Protein AF-A0A842R8I9-F1 (afdb_mono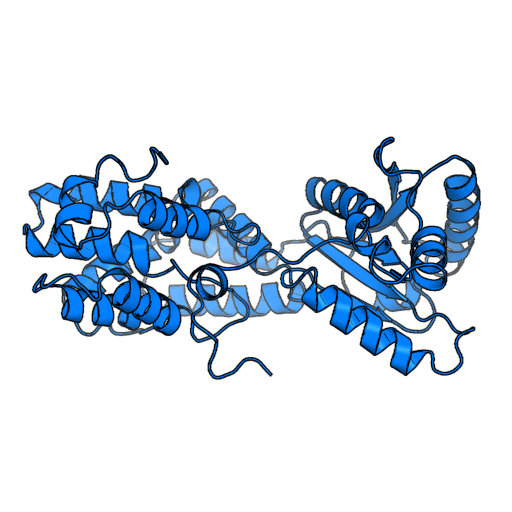mer_lite)

pLDDT: mean 91.44, std 9.07, range [28.86, 98.5]

Foldseek 3Di:
DPPLCVVCLVLCVLLVQNPPVSVCLLQVLLVAPLAQCSHSVNALVQLLVVLVVCVVVDDPLLSSLLNLLSSQLQSPDQPVDPCRLVVSLVSSCVSSVVHPRPCNVVSSQLSNQLSPPDRPDPSSVVNNCSRCVLLQDQDLVSVVSVVLRVLSSQQQDQLVVVLVVVLVVLVVVCVVPPDPDDGSSVVVSVCSVPDAWAEEEEEDQPLPPWPQNVQLVVVVVVVTSHYAYEHEFDPPDPCRVVSQVVRQVVVCQLVVRHHYHYDYDDPLVVCVVSVGDYAYEEEDLDPVSVVVVVVVVVVSCVVPVSHHYDYDYGDNVCSPDDSVVLVVCCVVPNPPSVVGHGHHDDHSCVVVVNDDPDDD

Radius of gyration: 23.72 Å; chains: 1; bounding box: 61×40×66 Å

Secondary structure (DSSP, 8-state):
--GGGGGGHHHHHHTT--SHHHHHHHHHHTT-TT-SSSSIIIIIHHHHHHHHHTGGGS-HHHHHHHHHHHHHTTSS--TT-S-HHHHHHHHHHHHTTT---TTHHHHHHHHHGGG-SS-SSHHHHHHHHHHGGGGG---HHHHHHHHHHHHHHTTTS-HHHHHHHHHHHHHHHHHHTT--S--HHHHHHHHHHH----EEEEEE--TT-BHHHHHHHHHHHHH-SEEEEEEE--TTSSSHHHHHHHHHHHHHHHSTTS-EEEE-S-HHHHHHHT-S--EEEEEESSHHHHHHHHHHHHHHHHH-TT-EEEEEEPPGGGTT--HHHHHHHHHHSTTGGGGGB--PPPPHHHHTT---TT--

Sequence (360 aa):
MGSELENYSTLLKKFGLFEEKTLEIIVSAWKESHRYWHTYNNHLLPLLERIDEKKRELSEEEYEGLVMIAIFHDIVYDPRREDNEEQSARVFKELTKNSSHPLKDQIERAILDTAEKEPSSKISRIFQKMDTKILRSNNITEILRFERAIFKEYQYLDFKTYQKERLNFLNNWLNSHSIKEPTALEWLIEYIRREEPKIGVYAGSFDPFHKGHFDVLKKAERVFDKVILAVGTNPEKAEPNKDLRKRVAMLKQSLPFHQVEGFQGFLTDFIKQLGYKVTLVRGLRDSYDLTYENNQLRLMEDMYPQVNVVYFLCSSNLQHISSSAVRMIRSFNKGREKKYLVKAEKNILEKLGLKNKNSL

Structure (mmCIF, N/CA/C/O backbone):
data_AF-A0A842R8I9-F1
#
_entry.id   AF-A0A842R8I9-F1
#
loop_
_atom_site.group_PDB
_atom_site.id
_atom_site.type_symbol
_atom_site.label_atom_id
_atom_site.label_alt_id
_atom_site.label_comp_id
_atom_site.label_asym_id
_atom_site.label_entity_id
_atom_site.label_seq_id
_atom_site.pdbx_PDB_ins_code
_atom_site.Cartn_x
_atom_site.Cartn_y
_atom_site.Cartn_z
_atom_site.occupancy
_atom_site.B_iso_or_equiv
_atom_site.auth_seq_id
_atom_site.auth_comp_id
_atom_site.auth_asym_id
_atom_site.auth_atom_id
_atom_site.pdbx_PDB_model_num
ATOM 1 N N . MET A 1 1 ? 10.012 2.213 24.059 1.00 44.88 1 MET A N 1
ATOM 2 C CA . MET A 1 1 ? 8.551 2.311 24.268 1.00 44.88 1 MET A CA 1
ATOM 3 C C . MET A 1 1 ? 7.913 3.198 23.212 1.00 44.88 1 MET A C 1
ATOM 5 O O . MET A 1 1 ? 8.316 4.345 23.071 1.00 44.88 1 MET A O 1
ATOM 9 N N . GLY A 1 2 ? 6.978 2.647 22.434 1.00 55.78 2 GLY A N 1
ATOM 10 C CA . GLY A 1 2 ? 6.158 3.426 21.506 1.00 55.78 2 GLY A CA 1
ATOM 11 C C . GLY A 1 2 ? 5.152 4.262 22.289 1.00 55.78 2 GLY A C 1
ATOM 12 O O . GLY A 1 2 ? 4.257 3.705 22.921 1.00 55.78 2 GLY A O 1
ATOM 13 N N . SER A 1 3 ? 5.332 5.582 22.280 1.00 70.12 3 SER A N 1
ATOM 14 C CA . SER A 1 3 ? 4.454 6.547 22.952 1.00 70.12 3 SER A CA 1
ATOM 15 C C . SER A 1 3 ? 3.028 6.547 22.389 1.00 70.12 3 SER A C 1
ATOM 17 O O . SER A 1 3 ? 2.125 7.117 22.990 1.00 70.12 3 SER A O 1
ATOM 19 N N . GLU A 1 4 ? 2.810 5.908 21.237 1.00 81.31 4 GLU A N 1
ATOM 20 C CA . GLU A 1 4 ? 1.544 5.909 20.506 1.00 81.31 4 GLU A CA 1
ATOM 21 C C . GLU A 1 4 ? 0.353 5.345 21.305 1.00 81.31 4 GLU A C 1
ATOM 23 O O . GLU A 1 4 ? -0.758 5.839 21.176 1.00 81.31 4 GLU A O 1
ATOM 28 N N . LEU A 1 5 ? 0.552 4.336 22.159 1.00 88.25 5 LEU A N 1
ATOM 29 C CA . LEU A 1 5 ? -0.549 3.699 22.908 1.00 88.25 5 LEU A CA 1
ATOM 30 C C . LEU A 1 5 ? -0.453 3.890 24.428 1.00 88.25 5 LEU A C 1
ATOM 32 O O . LEU A 1 5 ? -1.168 3.237 25.191 1.00 88.25 5 LEU A O 1
ATOM 36 N N . GLU A 1 6 ? 0.413 4.792 24.887 1.00 87.44 6 GLU A N 1
ATOM 37 C CA . GLU A 1 6 ? 0.695 4.992 26.312 1.00 87.44 6 GLU A CA 1
ATOM 38 C C . GLU A 1 6 ? -0.543 5.452 27.101 1.00 87.44 6 GLU A C 1
ATOM 40 O O . GLU A 1 6 ? -0.812 4.944 28.196 1.00 87.44 6 GLU A O 1
ATOM 45 N N . ASN A 1 7 ? -1.368 6.308 26.490 1.00 90.38 7 ASN A N 1
ATOM 46 C CA . ASN A 1 7 ? -2.630 6.797 27.059 1.00 90.38 7 ASN A CA 1
ATOM 47 C C . ASN A 1 7 ? -3.651 5.677 27.332 1.00 90.38 7 ASN A C 1
ATOM 49 O O . ASN A 1 7 ? -4.525 5.837 28.183 1.00 90.38 7 ASN A O 1
ATOM 53 N N . TYR A 1 8 ? -3.517 4.525 26.667 1.00 93.69 8 TYR A N 1
ATOM 54 C CA . TYR A 1 8 ? -4.398 3.363 26.829 1.00 93.69 8 TYR A CA 1
ATOM 55 C C . TYR A 1 8 ? -3.749 2.236 27.646 1.00 93.69 8 TYR A C 1
ATOM 57 O O . TYR A 1 8 ? -4.314 1.150 27.767 1.00 93.69 8 TYR A O 1
ATOM 65 N N . SER A 1 9 ? -2.582 2.477 28.255 1.00 91.00 9 SER A N 1
ATOM 66 C CA . SER A 1 9 ? -1.810 1.475 29.006 1.00 91.00 9 SER A CA 1
ATOM 67 C C . SER A 1 9 ? -2.613 0.748 30.089 1.00 91.00 9 SER A C 1
ATOM 69 O O . SER A 1 9 ? -2.501 -0.472 30.218 1.00 91.00 9 SER A O 1
ATOM 71 N N . THR A 1 10 ? -3.451 1.460 30.847 1.00 92.38 10 THR A N 1
ATOM 72 C CA . THR A 1 10 ? -4.321 0.860 31.875 1.00 92.38 10 THR A CA 1
ATOM 73 C C . THR A 1 10 ? -5.312 -0.134 31.273 1.00 92.38 10 THR A C 1
ATOM 75 O O . THR A 1 10 ? -5.481 -1.224 31.814 1.00 92.38 10 THR A O 1
ATOM 78 N N . LEU A 1 11 ? -5.923 0.202 30.134 1.00 94.56 11 LEU A N 1
ATOM 79 C CA . LEU A 1 11 ? -6.844 -0.689 29.430 1.00 94.56 11 LEU A CA 1
ATOM 80 C C . LEU A 1 11 ? -6.103 -1.890 28.835 1.00 94.56 11 LEU A C 1
ATOM 82 O O . LEU A 1 11 ? -6.500 -3.034 29.037 1.00 94.56 11 LEU A O 1
ATOM 86 N N . LEU A 1 12 ? -4.967 -1.655 28.181 1.00 94.62 12 LEU A N 1
ATOM 87 C CA . LEU A 1 12 ? -4.146 -2.719 27.599 1.00 94.62 12 LEU A CA 1
ATOM 88 C C . LEU A 1 12 ? -3.683 -3.729 28.662 1.00 94.62 12 LEU A C 1
ATOM 90 O O . LEU A 1 12 ? -3.649 -4.929 28.387 1.00 94.62 12 LEU A O 1
ATOM 94 N N . LYS A 1 13 ? -3.414 -3.287 29.901 1.00 93.44 13 LYS A N 1
ATOM 95 C CA . LYS A 1 13 ? -3.148 -4.181 31.044 1.00 93.44 13 LYS A CA 1
ATOM 96 C C . LYS A 1 13 ? -4.332 -5.098 31.362 1.00 93.44 13 LYS A C 1
ATOM 98 O O . LYS A 1 13 ? -4.099 -6.284 31.585 1.00 93.44 13 LYS A O 1
ATOM 103 N N . LYS A 1 14 ? -5.580 -4.605 31.326 1.00 94.25 14 LYS A N 1
ATOM 104 C CA . LYS A 1 14 ? -6.791 -5.430 31.544 1.00 94.25 14 LYS A CA 1
ATOM 105 C C . LYS A 1 14 ? -6.897 -6.579 30.522 1.00 94.25 14 LYS A C 1
ATOM 107 O O . LYS A 1 14 ? -7.346 -7.674 30.857 1.00 94.25 14 LYS A O 1
ATOM 112 N N . PHE A 1 15 ? -6.407 -6.366 29.298 1.00 95.31 15 PHE A N 1
ATOM 113 C CA . PHE A 1 15 ? -6.377 -7.368 28.221 1.00 95.31 15 PHE A CA 1
ATOM 114 C C . PHE A 1 15 ? -5.081 -8.196 28.151 1.00 95.31 15 PHE A C 1
ATOM 116 O O . PHE A 1 15 ? -4.946 -9.041 27.267 1.00 95.31 15 PHE A O 1
ATOM 123 N N . GLY A 1 16 ? -4.135 -8.001 29.078 1.00 92.50 16 GLY A N 1
ATOM 124 C CA . GLY A 1 16 ? -2.854 -8.719 29.085 1.00 92.50 16 GLY A CA 1
ATOM 125 C C . GLY A 1 16 ? -1.872 -8.281 27.989 1.00 92.50 16 GLY A C 1
ATOM 126 O O . GLY A 1 16 ? -0.972 -9.035 27.641 1.00 92.50 16 GLY A O 1
ATOM 127 N N . LEU A 1 17 ? -2.027 -7.073 27.438 1.00 91.62 17 LEU A N 1
ATOM 128 C CA . LEU A 1 17 ? -1.278 -6.570 26.276 1.00 91.62 17 LEU A CA 1
ATOM 129 C C . LEU A 1 17 ? -0.156 -5.580 26.628 1.00 91.62 17 LEU A C 1
ATOM 131 O O . LEU A 1 17 ? 0.371 -4.910 25.747 1.00 91.62 17 LEU A O 1
ATOM 135 N N . PHE A 1 18 ? 0.206 -5.448 27.905 1.00 83.31 18 PHE A N 1
ATOM 136 C CA . PHE A 1 18 ? 1.149 -4.418 28.364 1.00 83.31 18 PHE A CA 1
ATOM 137 C C . PHE A 1 18 ? 2.630 -4.832 28.298 1.00 83.31 18 PHE A C 1
ATOM 139 O O . PHE A 1 18 ? 3.512 -4.030 28.594 1.00 83.31 18 PHE A O 1
ATOM 146 N N . GLU A 1 19 ? 2.931 -6.072 27.913 1.00 87.69 19 GLU A N 1
ATOM 147 C CA . GLU A 1 19 ? 4.316 -6.487 27.684 1.00 87.69 19 GLU A CA 1
ATOM 148 C C . GLU A 1 19 ? 4.939 -5.680 26.535 1.00 87.69 19 GLU A C 1
ATOM 150 O O . GLU A 1 19 ? 4.335 -5.540 25.470 1.00 87.69 19 GLU A O 1
ATOM 155 N N . GLU A 1 20 ? 6.169 -5.186 26.724 1.00 85.50 20 GLU A N 1
ATOM 156 C CA . GLU A 1 20 ? 6.848 -4.308 25.756 1.00 85.50 20 GLU A CA 1
ATOM 157 C C . GLU A 1 20 ? 6.887 -4.924 24.352 1.00 85.50 20 GLU A C 1
ATOM 159 O O . GLU A 1 20 ? 6.519 -4.276 23.374 1.00 85.50 20 GLU A O 1
ATOM 164 N N . LYS A 1 21 ? 7.214 -6.217 24.260 1.00 87.19 21 LYS A N 1
ATOM 165 C CA . LYS A 1 21 ? 7.247 -6.957 22.994 1.00 87.19 21 LYS A CA 1
ATOM 166 C C . LYS A 1 21 ? 5.882 -7.001 22.294 1.00 87.19 21 LYS A C 1
ATOM 168 O O . LYS A 1 21 ? 5.821 -6.949 21.068 1.00 87.19 21 LYS A O 1
ATOM 173 N N . THR A 1 22 ? 4.790 -7.103 23.048 1.00 89.50 22 THR A N 1
ATOM 174 C CA . THR A 1 22 ? 3.425 -7.137 22.500 1.00 89.50 22 THR A CA 1
ATOM 175 C C . THR A 1 22 ? 3.037 -5.772 21.943 1.00 89.50 22 THR A C 1
ATOM 177 O O . THR A 1 22 ? 2.561 -5.686 20.810 1.00 89.50 22 THR A O 1
ATOM 180 N N . LEU A 1 23 ? 3.318 -4.702 22.690 1.00 90.25 23 LEU A N 1
ATOM 181 C CA . LEU A 1 23 ? 3.092 -3.329 22.234 1.00 90.25 23 LEU A CA 1
ATOM 182 C C . LEU A 1 23 ? 3.921 -3.004 20.987 1.00 90.25 23 LEU A C 1
ATOM 184 O O . LEU A 1 23 ? 3.392 -2.436 20.033 1.00 90.25 23 LEU A O 1
ATOM 188 N N . GLU A 1 24 ? 5.190 -3.416 20.949 1.00 90.25 24 GLU A N 1
ATOM 189 C CA . GLU A 1 24 ? 6.042 -3.266 19.766 1.00 90.25 24 GLU A CA 1
ATOM 190 C C . GLU A 1 24 ? 5.457 -3.970 18.541 1.00 90.25 24 GLU A C 1
ATOM 192 O O . GLU A 1 24 ? 5.466 -3.403 17.447 1.00 90.25 24 GLU A O 1
ATOM 197 N N . ILE A 1 25 ? 4.912 -5.179 18.704 1.00 91.12 25 ILE A N 1
ATOM 198 C CA . ILE A 1 25 ? 4.282 -5.911 17.602 1.00 91.12 25 ILE A CA 1
ATOM 199 C C . ILE A 1 25 ? 3.060 -5.152 17.078 1.00 91.12 25 ILE A C 1
ATOM 201 O O . ILE A 1 25 ? 2.995 -4.924 15.867 1.00 91.12 25 ILE A O 1
ATOM 205 N N . ILE A 1 26 ? 2.155 -4.712 17.962 1.00 93.62 26 ILE A N 1
ATOM 206 C CA . ILE A 1 26 ? 0.946 -3.955 17.595 1.00 93.62 26 ILE A CA 1
ATOM 207 C C . ILE A 1 26 ? 1.330 -2.667 16.860 1.00 93.62 26 ILE A C 1
ATOM 209 O O . ILE A 1 26 ? 0.895 -2.441 15.731 1.00 93.62 26 ILE A O 1
ATOM 213 N N . VAL A 1 27 ? 2.210 -1.851 17.448 1.00 92.81 27 VAL A N 1
ATOM 214 C CA . VAL A 1 27 ? 2.659 -0.588 16.842 1.00 92.81 27 VAL A CA 1
ATOM 215 C C . VAL A 1 27 ? 3.365 -0.835 15.507 1.00 92.81 27 VAL A C 1
ATOM 217 O O . VAL A 1 27 ? 3.178 -0.075 14.558 1.00 92.81 27 VAL A O 1
ATOM 220 N N . SER A 1 28 ? 4.156 -1.907 15.390 1.00 93.00 28 SER A N 1
ATOM 221 C CA . SER A 1 28 ? 4.850 -2.229 14.140 1.00 93.00 28 SER A CA 1
ATOM 222 C C . SER A 1 28 ? 3.910 -2.634 13.003 1.00 93.00 28 SER A C 1
ATOM 224 O O . SER A 1 28 ? 4.301 -2.494 11.847 1.00 93.00 28 SER A O 1
ATOM 226 N N . ALA A 1 29 ? 2.711 -3.140 13.305 1.00 95.25 29 ALA A N 1
ATOM 227 C CA . ALA A 1 29 ? 1.723 -3.517 12.297 1.00 95.25 29 ALA A CA 1
ATOM 228 C C . ALA A 1 29 ? 1.134 -2.278 11.615 1.00 95.25 29 ALA A C 1
ATOM 230 O O . ALA A 1 29 ? 1.118 -2.185 10.393 1.00 95.25 29 ALA A O 1
ATOM 231 N N . TRP A 1 30 ? 0.807 -1.250 12.400 1.00 96.25 30 TRP A N 1
ATOM 232 C CA . TRP A 1 30 ? 0.352 0.058 11.912 1.00 96.25 30 TRP A CA 1
ATOM 233 C C . TRP A 1 30 ? 1.451 0.902 11.235 1.00 96.25 30 TRP A C 1
ATOM 235 O O . TRP A 1 30 ? 1.180 2.014 10.773 1.00 96.25 30 TRP A O 1
ATOM 245 N N . LYS A 1 31 ? 2.687 0.385 11.180 1.00 94.56 31 LYS A N 1
ATOM 246 C CA . LYS A 1 31 ? 3.867 0.991 10.537 1.00 94.56 31 LYS A CA 1
ATOM 247 C C . LYS A 1 31 ? 4.385 0.185 9.338 1.00 94.56 31 LYS A C 1
ATOM 249 O O . LYS A 1 31 ? 5.461 0.496 8.830 1.00 94.56 31 LYS A O 1
ATOM 254 N N . GLU A 1 32 ? 3.674 -0.858 8.904 1.00 94.06 32 GLU A N 1
ATOM 255 C CA . GLU A 1 32 ? 4.057 -1.622 7.710 1.00 94.06 32 GLU A CA 1
ATOM 256 C C . GLU A 1 32 ? 4.097 -0.709 6.473 1.00 94.06 32 GLU A C 1
ATOM 258 O O . GLU A 1 32 ? 3.221 0.135 6.281 1.00 94.06 32 GLU A O 1
ATOM 263 N N . SER A 1 33 ? 5.138 -0.849 5.645 1.00 92.44 33 SER A N 1
ATOM 264 C CA . SER A 1 33 ? 5.494 0.159 4.631 1.00 92.44 33 SER A CA 1
ATOM 265 C C . SER A 1 33 ? 4.491 0.331 3.487 1.00 92.44 33 SER A C 1
ATOM 267 O O . SER A 1 33 ? 4.592 1.301 2.735 1.00 92.44 33 SER A O 1
ATOM 269 N N . HIS A 1 34 ? 3.544 -0.594 3.334 1.00 94.25 34 HIS A N 1
ATOM 270 C CA . HIS A 1 34 ? 2.488 -0.530 2.323 1.00 94.25 34 HIS A CA 1
ATOM 271 C C . HIS A 1 34 ? 1.228 0.196 2.785 1.00 94.25 34 HIS A C 1
ATOM 273 O O . HIS A 1 34 ? 0.348 0.437 1.961 1.00 94.25 34 HIS A O 1
ATOM 279 N N . ARG A 1 35 ? 1.125 0.536 4.073 1.00 97.19 35 ARG A N 1
ATOM 280 C CA . ARG A 1 35 ? -0.007 1.277 4.636 1.00 97.19 35 ARG A CA 1
ATOM 281 C C . ARG A 1 35 ? 0.186 2.770 4.409 1.00 97.19 35 ARG A C 1
ATOM 283 O O . ARG A 1 35 ? 1.248 3.320 4.703 1.00 97.19 35 ARG A O 1
ATOM 290 N N . TYR A 1 36 ? -0.863 3.436 3.939 1.00 97.50 36 TYR A N 1
ATOM 291 C CA . TYR A 1 36 ? -0.870 4.887 3.742 1.00 97.50 36 TYR A CA 1
ATOM 292 C C . TYR A 1 36 ? -2.081 5.531 4.407 1.00 97.50 36 TYR A C 1
ATOM 294 O O . TYR A 1 36 ? -1.913 6.514 5.128 1.00 97.50 36 TYR A O 1
ATOM 302 N N . TRP A 1 37 ? -3.281 4.984 4.218 1.00 97.94 37 TRP A N 1
ATOM 303 C CA . TRP A 1 37 ? -4.454 5.378 4.992 1.00 97.94 37 TRP A CA 1
ATOM 304 C C . TRP A 1 37 ? -4.463 4.643 6.327 1.00 97.94 37 TRP A C 1
ATOM 306 O O . TRP A 1 37 ? -4.463 5.290 7.372 1.00 97.94 37 TRP A O 1
ATOM 316 N N . HIS A 1 38 ? -4.332 3.315 6.293 1.00 97.81 38 HIS A N 1
ATOM 317 C CA . HIS A 1 38 ? -4.438 2.415 7.448 1.00 97.81 38 HIS A CA 1
ATOM 318 C C . HIS A 1 38 ? -3.164 2.411 8.302 1.00 97.81 38 HIS A C 1
ATOM 320 O O . HIS A 1 38 ? -2.563 1.373 8.578 1.00 97.81 38 HIS A O 1
ATOM 326 N N . THR A 1 39 ? -2.720 3.604 8.685 1.00 97.56 39 THR A N 1
ATOM 327 C CA . THR A 1 39 ? -1.554 3.872 9.529 1.00 97.56 39 THR A CA 1
ATOM 328 C C . THR A 1 39 ? -2.002 4.393 10.885 1.00 97.56 39 THR A C 1
ATOM 330 O O . THR A 1 39 ? -3.141 4.840 11.048 1.00 97.56 39 THR A O 1
ATOM 333 N N . TYR A 1 40 ? -1.077 4.406 11.847 1.00 96.12 40 TYR A N 1
ATOM 334 C CA . TYR A 1 40 ? -1.350 4.990 13.157 1.00 96.12 40 TYR A CA 1
ATOM 335 C C . TYR A 1 40 ? -1.848 6.445 13.053 1.00 96.12 40 TYR A C 1
ATOM 337 O O . TYR A 1 40 ? -2.887 6.775 13.604 1.00 96.12 40 TYR A O 1
ATOM 345 N N . ASN A 1 41 ? -1.155 7.303 12.297 1.00 95.81 41 ASN A N 1
ATOM 346 C CA . ASN A 1 41 ? -1.459 8.739 12.261 1.00 95.81 41 ASN A CA 1
ATOM 347 C C . ASN A 1 41 ? -2.688 9.102 11.416 1.00 95.81 41 ASN A C 1
ATOM 349 O O . ASN A 1 41 ? -3.366 10.073 11.735 1.00 95.81 41 ASN A O 1
ATOM 353 N N . ASN A 1 42 ? -2.952 8.377 10.323 1.00 96.12 42 ASN A N 1
ATOM 354 C CA . ASN A 1 42 ? -4.014 8.759 9.384 1.00 96.12 42 ASN A CA 1
ATOM 355 C C . ASN A 1 42 ? -5.365 8.105 9.698 1.00 96.12 42 ASN A C 1
ATOM 357 O O . ASN A 1 42 ? -6.390 8.689 9.354 1.00 96.12 42 ASN A O 1
ATOM 361 N N . HIS A 1 43 ? -5.373 6.940 10.358 1.00 96.88 43 HIS A N 1
ATOM 362 C CA . HIS A 1 43 ? -6.602 6.192 10.647 1.00 96.88 43 HIS A CA 1
ATOM 363 C C . HIS A 1 43 ? -6.795 5.924 12.139 1.00 96.88 43 HIS A C 1
ATOM 365 O O . HIS A 1 43 ? -7.746 6.431 12.733 1.00 96.88 43 HIS A O 1
ATOM 371 N N . LEU A 1 44 ? -5.869 5.193 12.773 1.00 97.56 44 LEU A N 1
ATOM 372 C CA . LEU A 1 44 ? -6.059 4.717 14.148 1.00 97.56 44 LEU A CA 1
ATOM 373 C C . LEU A 1 44 ? -6.142 5.857 15.173 1.00 97.56 44 LEU A C 1
ATOM 375 O O . LEU A 1 44 ? -7.067 5.877 15.978 1.00 97.56 44 LEU A O 1
ATOM 379 N N . LEU A 1 45 ? -5.208 6.809 15.158 1.00 96.62 45 LEU A N 1
ATOM 380 C CA . LEU A 1 45 ? -5.197 7.924 16.105 1.00 96.62 45 LEU A CA 1
ATOM 381 C C . LEU A 1 45 ? -6.461 8.796 15.971 1.00 96.62 45 LEU A C 1
ATOM 383 O O . LEU A 1 45 ? -7.151 8.948 16.976 1.00 96.62 45 LEU A O 1
ATOM 387 N N . PRO A 1 46 ? -6.859 9.275 14.772 1.00 95.94 46 PRO A N 1
ATOM 388 C CA . PRO A 1 46 ? -8.127 9.989 14.614 1.00 95.94 46 PRO A CA 1
ATOM 389 C C . PRO A 1 46 ? -9.355 9.187 15.064 1.00 95.94 46 PRO A C 1
ATOM 391 O O . PRO A 1 46 ? -10.343 9.765 15.520 1.00 95.94 46 PRO A O 1
ATOM 394 N N . LEU A 1 47 ? -9.337 7.859 14.915 1.00 96.75 47 LEU A N 1
ATOM 395 C CA . LEU A 1 47 ? -10.415 6.989 15.379 1.00 96.75 47 LEU A CA 1
ATOM 396 C C . LEU A 1 47 ? -10.458 6.908 16.911 1.00 96.75 47 LEU A C 1
ATOM 398 O O . LEU A 1 47 ? -11.531 7.052 17.497 1.00 96.75 47 LEU A O 1
ATOM 402 N N . LEU A 1 48 ? -9.302 6.743 17.553 1.00 97.56 48 LEU A N 1
ATOM 403 C CA . LEU A 1 48 ? -9.154 6.744 19.008 1.00 97.56 48 LEU A CA 1
ATOM 404 C C . LEU A 1 48 ? -9.557 8.092 19.624 1.00 97.56 48 LEU A C 1
ATOM 406 O O . LEU A 1 48 ? -10.334 8.114 20.577 1.00 97.56 48 LEU A O 1
ATOM 410 N N . GLU A 1 49 ? -9.135 9.210 19.030 1.00 96.56 49 GLU A N 1
ATOM 411 C CA . GLU A 1 49 ? -9.528 10.560 19.459 1.00 96.56 49 GLU A CA 1
ATOM 412 C C . GLU A 1 49 ? -11.055 10.739 19.424 1.00 96.56 49 GLU A C 1
ATOM 414 O O . GLU A 1 49 ? -11.646 11.233 20.383 1.00 96.56 49 GLU A O 1
ATOM 419 N N . ARG A 1 50 ? -11.731 10.251 18.373 1.00 95.69 50 ARG A N 1
ATOM 420 C CA . ARG A 1 50 ? -13.207 10.282 18.283 1.00 95.69 50 ARG A CA 1
ATOM 421 C C . ARG A 1 50 ? -13.887 9.424 19.349 1.00 95.69 50 ARG A C 1
ATOM 423 O O . ARG A 1 50 ? -14.993 9.756 19.781 1.00 95.69 50 ARG A O 1
ATOM 430 N N . ILE A 1 51 ? -13.282 8.299 19.728 1.00 97.19 51 ILE A N 1
ATOM 431 C CA . ILE A 1 51 ? -13.792 7.451 20.814 1.00 97.19 51 ILE A CA 1
ATOM 432 C C . ILE A 1 51 ? -13.640 8.191 22.149 1.00 97.19 51 ILE A C 1
ATOM 434 O O . ILE A 1 51 ? -14.590 8.235 22.935 1.00 97.19 51 ILE A O 1
ATOM 438 N N . ASP A 1 52 ? -12.496 8.838 22.376 1.00 96.94 52 ASP A N 1
ATOM 439 C CA . ASP A 1 52 ? -12.221 9.618 23.585 1.00 96.94 52 ASP A CA 1
ATOM 440 C C . ASP A 1 52 ? -13.133 10.843 23.730 1.00 96.94 52 ASP A C 1
ATOM 442 O O . ASP A 1 52 ? -13.645 11.094 24.824 1.00 96.94 52 ASP A O 1
ATOM 446 N N . GLU A 1 53 ? -13.422 11.556 22.639 1.00 96.31 53 GLU A N 1
ATOM 447 C CA . GLU A 1 53 ? -14.389 12.667 22.616 1.00 96.31 53 GLU A CA 1
ATOM 448 C C . GLU A 1 53 ? -15.769 12.243 23.138 1.00 96.31 53 GLU A C 1
ATOM 450 O O . GLU A 1 53 ? -16.450 13.014 23.818 1.00 96.31 53 GLU A O 1
ATOM 455 N N . LYS A 1 54 ? -16.172 10.997 22.865 1.00 95.06 54 LYS A N 1
ATOM 456 C CA . LYS A 1 54 ? -17.467 10.439 23.277 1.00 95.06 54 LYS A CA 1
ATOM 457 C C . LYS A 1 54 ? -17.432 9.682 24.594 1.00 95.06 54 LYS A C 1
ATOM 459 O O . LYS A 1 54 ? -18.465 9.173 25.019 1.00 95.06 54 LYS A O 1
ATOM 464 N N . LYS A 1 55 ? -16.294 9.622 25.284 1.00 94.56 55 LYS A N 1
ATOM 465 C CA . LYS A 1 55 ? -16.119 8.811 26.499 1.00 94.56 55 LYS A CA 1
ATOM 466 C C . LYS A 1 55 ? -17.184 9.052 27.573 1.00 94.56 55 LYS A C 1
ATOM 468 O O . LYS A 1 55 ? -17.566 8.120 28.264 1.00 94.56 55 LYS A O 1
ATOM 473 N N . ARG A 1 56 ? -17.685 10.287 27.708 1.00 94.94 56 ARG A N 1
ATOM 474 C CA . ARG A 1 56 ? -18.736 10.645 28.686 1.00 94.94 56 ARG A CA 1
ATOM 475 C C . ARG A 1 56 ? -20.133 10.127 28.319 1.00 94.94 56 ARG A C 1
ATOM 477 O O . ARG A 1 56 ? -20.996 10.079 29.185 1.00 94.94 56 ARG A O 1
ATOM 484 N N . GLU A 1 57 ? -20.354 9.785 27.054 1.00 94.81 57 GLU A N 1
ATOM 485 C CA . GLU A 1 57 ? -21.624 9.280 26.515 1.00 94.81 57 GLU A CA 1
ATOM 486 C C . GLU A 1 57 ? -21.666 7.743 26.455 1.00 94.81 57 GLU A C 1
ATOM 488 O O . GLU A 1 57 ? -22.704 7.166 26.135 1.00 94.81 57 GLU A O 1
ATOM 493 N N . LEU A 1 58 ? -20.538 7.082 26.730 1.00 94.38 58 LEU A N 1
ATOM 494 C CA . LEU A 1 58 ? -20.361 5.638 26.628 1.00 94.38 58 LEU A CA 1
ATOM 495 C C . LEU A 1 58 ? -20.331 5.006 28.022 1.00 94.38 58 LEU A C 1
ATOM 497 O O . LEU A 1 58 ? -19.781 5.577 28.965 1.00 94.38 58 LEU A O 1
ATOM 501 N N . SER A 1 59 ? -20.880 3.799 28.148 1.00 95.12 59 SER A N 1
ATOM 502 C CA . SER A 1 59 ? -20.569 2.948 29.303 1.00 95.12 59 SER A CA 1
ATOM 503 C C . SER A 1 59 ? -19.086 2.550 29.301 1.00 95.12 59 SER A C 1
ATOM 505 O O . SER A 1 59 ? -18.426 2.595 28.260 1.00 95.12 59 SER A O 1
ATOM 507 N N . GLU A 1 60 ? -18.551 2.138 30.458 1.00 94.31 60 GLU A N 1
ATOM 508 C CA . GLU A 1 60 ? -17.157 1.673 30.551 1.00 94.31 60 GLU A CA 1
ATOM 509 C C . GLU A 1 60 ? -16.901 0.519 29.569 1.00 94.31 60 GLU A C 1
ATOM 511 O O . GLU A 1 60 ? -15.956 0.584 28.790 1.00 94.31 60 GLU A O 1
ATOM 516 N N . GLU A 1 61 ? -17.803 -0.465 29.507 1.00 94.00 61 GLU A N 1
ATOM 517 C CA . GLU A 1 61 ? -17.694 -1.601 28.583 1.00 94.00 61 GLU A CA 1
ATOM 518 C C . GLU A 1 61 ? -17.707 -1.181 27.104 1.00 94.00 61 GLU A C 1
ATOM 520 O O . GLU A 1 61 ? -16.936 -1.709 26.301 1.00 94.00 61 GLU A O 1
ATOM 525 N N . GLU A 1 62 ? -18.550 -0.215 26.724 1.00 95.19 62 GLU A N 1
ATOM 526 C CA . GLU A 1 62 ? -18.585 0.300 25.350 1.00 95.19 62 GLU A CA 1
ATOM 527 C C . GLU A 1 62 ? -17.301 1.049 24.996 1.00 95.19 62 GLU A C 1
ATOM 529 O O . GLU A 1 62 ? -16.768 0.853 23.906 1.00 95.19 62 GLU A O 1
ATOM 534 N N . TYR A 1 63 ? -16.791 1.887 25.900 1.00 96.88 63 TYR A N 1
ATOM 535 C CA . TYR A 1 63 ? -15.541 2.611 25.684 1.00 96.88 63 TYR A CA 1
ATOM 536 C C . TYR A 1 63 ? -14.360 1.647 25.530 1.00 96.88 63 TYR A C 1
ATOM 538 O O . TYR A 1 63 ? -13.609 1.736 24.558 1.00 96.88 63 TYR A O 1
ATOM 546 N N . GLU A 1 64 ? -14.225 0.690 26.447 1.00 96.50 64 GLU A N 1
ATOM 547 C CA . GLU A 1 64 ? -13.164 -0.315 26.403 1.00 96.50 64 GLU A CA 1
ATOM 548 C C . GLU A 1 64 ? -13.237 -1.171 25.144 1.00 96.50 64 GLU A C 1
ATOM 550 O O . GLU A 1 64 ? -12.227 -1.363 24.462 1.00 96.50 64 GLU A O 1
ATOM 555 N N . GLY A 1 65 ? -14.437 -1.641 24.800 1.00 97.00 65 GLY A N 1
ATOM 556 C CA . GLY A 1 65 ? -14.665 -2.399 23.581 1.00 97.00 65 GLY A CA 1
ATOM 557 C C . GLY A 1 65 ? -14.290 -1.601 22.333 1.00 97.00 65 GLY A C 1
ATOM 558 O O . GLY A 1 65 ? -13.554 -2.114 21.496 1.00 97.00 65 GLY A O 1
ATOM 559 N N . LEU A 1 66 ? -14.719 -0.340 22.218 1.00 98.00 66 LEU A N 1
ATOM 560 C CA . LEU A 1 66 ? -14.433 0.500 21.049 1.00 98.00 66 LEU A CA 1
ATOM 561 C C . LEU A 1 66 ? -12.938 0.773 20.876 1.00 98.00 66 LEU A C 1
ATOM 563 O O . LEU A 1 66 ? -12.445 0.685 19.753 1.00 98.00 66 LEU A O 1
ATOM 567 N N . VAL A 1 67 ? -12.207 1.057 21.960 1.00 97.88 67 VAL A N 1
ATOM 568 C CA . VAL A 1 67 ? -10.747 1.245 21.897 1.00 97.88 67 VAL A CA 1
ATOM 569 C C . VAL A 1 67 ? -10.060 -0.038 21.424 1.00 97.88 67 VAL A C 1
ATOM 571 O O . VAL A 1 67 ? -9.191 0.009 20.552 1.00 97.88 67 VAL A O 1
ATOM 574 N N . MET A 1 68 ? -10.467 -1.195 21.950 1.00 98.06 68 MET A N 1
ATOM 575 C CA . MET A 1 68 ? -9.894 -2.476 21.535 1.00 98.06 68 MET A CA 1
ATOM 576 C C . MET A 1 68 ? -10.226 -2.819 20.078 1.00 98.06 68 MET A C 1
ATOM 578 O O . MET A 1 68 ? -9.338 -3.251 19.349 1.00 98.06 68 MET A O 1
ATOM 582 N N . ILE A 1 69 ? -11.456 -2.573 19.620 1.00 98.25 69 ILE A N 1
ATOM 583 C CA . ILE A 1 69 ? -11.831 -2.763 18.210 1.00 98.25 69 ILE A CA 1
ATOM 584 C C . ILE A 1 69 ? -11.008 -1.821 17.318 1.00 98.25 69 ILE A C 1
ATOM 586 O O . ILE A 1 69 ? -10.438 -2.275 16.329 1.00 98.25 69 ILE A O 1
ATOM 590 N N . ALA A 1 70 ? -10.842 -0.547 17.695 1.00 98.12 70 ALA A N 1
ATOM 591 C CA . ALA A 1 70 ? -10.037 0.414 16.937 1.00 98.12 70 ALA A CA 1
ATOM 592 C C . ALA A 1 70 ? -8.603 -0.082 16.721 1.00 98.12 70 ALA A C 1
ATOM 594 O O . ALA A 1 70 ? -8.129 -0.117 15.588 1.00 98.12 70 ALA A O 1
ATOM 595 N N . ILE A 1 71 ? -7.937 -0.538 17.785 1.00 97.75 71 ILE A N 1
ATOM 596 C CA . ILE A 1 71 ? -6.549 -1.022 17.722 1.00 97.75 71 ILE A CA 1
ATOM 597 C C . ILE A 1 71 ? -6.412 -2.269 16.835 1.00 97.75 71 ILE A C 1
ATOM 599 O O . ILE A 1 71 ? -5.363 -2.452 16.209 1.00 97.75 71 ILE A O 1
ATOM 603 N N . PHE A 1 72 ? -7.442 -3.123 16.794 1.00 98.19 72 PHE A N 1
ATOM 604 C CA . PHE A 1 72 ? -7.340 -4.462 16.220 1.00 98.19 72 PHE A CA 1
ATOM 605 C C . PHE A 1 72 ? -8.034 -4.678 14.873 1.00 98.19 72 PHE A C 1
ATOM 607 O O . PHE A 1 72 ? -7.569 -5.556 14.158 1.00 98.19 72 PHE A O 1
ATOM 614 N N . HIS A 1 73 ? -9.073 -3.925 14.494 1.00 97.50 73 HIS A N 1
ATOM 615 C CA . HIS A 1 73 ? -9.867 -4.227 13.288 1.00 97.50 73 HIS A CA 1
ATOM 616 C C . HIS A 1 73 ? -9.025 -4.304 12.000 1.00 97.50 73 HIS A C 1
ATOM 618 O O . HIS A 1 73 ? -9.123 -5.285 11.272 1.00 97.50 73 HIS A O 1
ATOM 624 N N . ASP A 1 74 ? -8.087 -3.368 11.820 1.00 97.50 74 ASP A N 1
ATOM 625 C CA . ASP A 1 74 ? -7.140 -3.326 10.693 1.00 97.50 74 ASP A CA 1
ATOM 626 C C . ASP A 1 74 ? -5.693 -3.647 11.101 1.00 97.50 74 ASP A C 1
ATOM 628 O O . ASP A 1 74 ? -4.726 -3.264 10.422 1.00 97.50 74 ASP A O 1
ATOM 632 N N . ILE A 1 75 ? -5.487 -4.341 12.227 1.00 97.38 75 ILE A N 1
ATOM 633 C CA . ILE A 1 75 ? -4.128 -4.701 12.664 1.00 97.38 75 ILE A CA 1
ATOM 634 C C . ILE A 1 75 ? -3.439 -5.611 11.645 1.00 97.38 75 ILE A C 1
ATOM 636 O O . ILE A 1 75 ? -2.227 -5.518 11.446 1.00 97.38 75 ILE A O 1
ATOM 640 N N . VAL A 1 76 ? -4.211 -6.439 10.942 1.00 96.94 76 VAL A N 1
ATOM 641 C CA . VAL A 1 76 ? -3.816 -7.071 9.687 1.00 96.94 76 VAL A CA 1
ATOM 642 C C . VAL A 1 76 ? -4.499 -6.313 8.558 1.00 96.94 76 VAL A C 1
ATOM 644 O O . VAL A 1 76 ? -5.714 -6.196 8.536 1.00 96.94 76 VAL A O 1
ATOM 647 N N . TYR A 1 77 ? -3.712 -5.799 7.620 1.00 96.31 77 TYR A N 1
ATOM 648 C CA . TYR A 1 77 ? -4.231 -5.119 6.441 1.00 96.31 77 TYR A CA 1
ATOM 649 C C . TYR A 1 77 ? -3.315 -5.421 5.269 1.00 96.31 77 TYR A C 1
ATOM 651 O O . TYR A 1 77 ? -2.143 -5.043 5.268 1.00 96.31 77 TYR A O 1
ATOM 659 N N . ASP A 1 78 ? -3.839 -6.107 4.269 1.00 95.69 78 ASP A N 1
ATOM 660 C CA . ASP A 1 78 ? -3.219 -6.272 2.964 1.00 95.69 78 ASP A CA 1
ATOM 661 C C . ASP A 1 78 ? -4.328 -6.075 1.923 1.00 95.69 78 ASP A C 1
ATOM 663 O O . ASP A 1 78 ? -5.233 -6.908 1.839 1.00 95.69 78 ASP A O 1
ATOM 667 N N . PRO A 1 79 ? -4.284 -5.000 1.116 1.00 95.00 79 PRO A N 1
ATOM 668 C CA . PRO A 1 79 ? -5.352 -4.678 0.169 1.00 95.00 79 PRO A CA 1
ATOM 669 C C . PRO A 1 79 ? -5.508 -5.711 -0.957 1.00 95.00 79 PRO A C 1
ATOM 671 O O . PRO A 1 79 ? -6.365 -5.541 -1.815 1.00 95.00 79 PRO A O 1
ATOM 674 N N . ARG A 1 80 ? -4.662 -6.748 -1.010 1.00 94.00 80 ARG A N 1
ATOM 675 C CA . ARG A 1 80 ? -4.718 -7.856 -1.980 1.00 94.00 80 ARG A CA 1
ATOM 676 C C . ARG A 1 80 ? -5.438 -9.088 -1.426 1.00 94.00 80 ARG A C 1
ATOM 678 O O . ARG A 1 80 ? -5.511 -10.101 -2.120 1.00 94.00 80 ARG A O 1
ATOM 685 N N . ARG A 1 81 ? -5.858 -9.045 -0.161 1.00 92.06 81 ARG A N 1
ATOM 686 C CA . ARG A 1 81 ? -6.528 -10.136 0.550 1.00 92.06 81 ARG A CA 1
ATOM 687 C C . ARG A 1 81 ? -7.991 -9.791 0.782 1.00 92.06 81 ARG A C 1
ATOM 689 O O . ARG A 1 81 ? -8.349 -8.623 0.859 1.00 92.06 81 ARG A O 1
ATOM 696 N N . GLU A 1 82 ? -8.791 -10.834 0.948 1.00 92.12 82 GLU A N 1
ATOM 697 C CA . GLU A 1 82 ? -10.220 -10.741 1.267 1.00 92.12 82 GLU A CA 1
ATOM 698 C C . GLU A 1 82 ? -10.525 -11.180 2.710 1.00 92.12 82 GLU A C 1
ATOM 700 O O . GLU A 1 82 ? -11.681 -11.183 3.094 1.00 92.12 82 GLU A O 1
ATOM 705 N N . ASP A 1 83 ? -9.508 -11.572 3.492 1.00 94.56 83 ASP A N 1
ATOM 706 C CA . ASP A 1 83 ? -9.659 -12.133 4.845 1.00 94.56 83 ASP A CA 1
ATOM 707 C C . ASP A 1 83 ? -8.978 -11.283 5.940 1.00 94.56 83 ASP A C 1
ATOM 709 O O . ASP A 1 83 ? -8.444 -11.820 6.917 1.00 94.56 83 ASP A O 1
ATOM 713 N N . ASN A 1 84 ? -8.875 -9.963 5.739 1.00 95.81 84 ASN A N 1
ATOM 714 C CA . ASN A 1 84 ? -8.145 -9.084 6.661 1.00 95.81 84 ASN A CA 1
ATOM 715 C C . ASN A 1 84 ? -8.783 -9.097 8.057 1.00 95.81 84 ASN A C 1
ATOM 717 O O . ASN A 1 84 ? -8.073 -9.283 9.046 1.00 95.81 84 ASN A O 1
ATOM 721 N N . GLU A 1 85 ? -10.105 -8.998 8.134 1.00 95.62 85 GLU A N 1
ATOM 722 C CA . GLU A 1 85 ? -10.893 -8.983 9.363 1.00 95.62 85 GLU A CA 1
ATOM 723 C C . GLU A 1 85 ? -10.764 -10.302 10.137 1.00 95.62 85 GLU A C 1
ATOM 725 O O . GLU A 1 85 ? -10.536 -10.294 11.352 1.00 95.62 85 GLU A O 1
ATOM 730 N N . GLU A 1 86 ? -10.797 -11.453 9.459 1.00 96.50 86 GLU A N 1
ATOM 731 C CA . GLU A 1 86 ? -10.581 -12.759 10.087 1.00 96.50 86 GLU A CA 1
ATOM 732 C C . GLU A 1 86 ? -9.163 -12.895 10.641 1.00 96.50 86 GLU A C 1
ATOM 734 O O . GLU A 1 86 ? -8.967 -13.438 11.737 1.00 96.50 86 GLU A O 1
ATOM 739 N N . GLN A 1 87 ? -8.151 -12.413 9.912 1.00 96.69 87 GLN A N 1
ATOM 740 C CA . GLN A 1 87 ? -6.776 -12.435 10.410 1.00 96.69 87 GLN A CA 1
ATOM 741 C C . GLN A 1 87 ? -6.577 -11.444 11.565 1.00 96.69 87 GLN A C 1
ATOM 743 O O . GLN A 1 87 ? -5.881 -11.778 12.527 1.00 96.69 87 GLN A O 1
ATOM 748 N N . SER A 1 88 ? -7.208 -10.273 11.527 1.00 97.62 88 SER A N 1
ATOM 749 C CA . SER A 1 88 ? -7.217 -9.292 12.615 1.00 97.62 88 SER A CA 1
ATOM 750 C C . SER A 1 88 ? -7.860 -9.857 13.885 1.00 97.62 88 SER A C 1
ATOM 752 O O . SER A 1 88 ? -7.251 -9.814 14.961 1.00 97.62 88 SER A O 1
ATOM 754 N N . ALA A 1 89 ? -9.024 -10.501 13.764 1.00 97.06 89 ALA A N 1
ATOM 755 C CA . ALA A 1 89 ? -9.685 -11.212 14.858 1.00 97.06 89 ALA A CA 1
ATOM 756 C C . ALA A 1 89 ? -8.802 -12.345 15.414 1.00 97.06 89 ALA A C 1
ATOM 758 O O . ALA A 1 89 ? -8.655 -12.500 16.631 1.00 97.06 89 ALA A O 1
ATOM 759 N N . ARG A 1 90 ? -8.128 -13.102 14.537 1.00 96.50 90 ARG A N 1
ATOM 760 C CA . ARG A 1 90 ? -7.170 -14.146 14.933 1.00 96.50 90 ARG A CA 1
ATOM 761 C C . ARG A 1 90 ? -5.976 -13.576 15.702 1.00 96.50 90 ARG A C 1
ATOM 763 O O . ARG A 1 90 ? -5.558 -14.181 16.690 1.00 96.50 90 ARG A O 1
ATOM 770 N N . VAL A 1 91 ? -5.423 -12.442 15.271 1.00 96.69 91 VAL A N 1
ATOM 771 C CA . VAL A 1 91 ? -4.331 -11.751 15.975 1.00 96.69 91 VAL A CA 1
ATOM 772 C C . VAL A 1 91 ? -4.796 -11.277 17.349 1.00 96.69 91 VAL A C 1
ATOM 774 O O . VAL A 1 91 ? -4.103 -11.531 18.335 1.00 96.69 91 VAL A O 1
ATOM 777 N N . PHE A 1 92 ? -5.973 -10.655 17.438 1.00 97.38 92 PHE A N 1
ATOM 778 C CA . PHE A 1 92 ? -6.566 -10.243 18.711 1.00 97.38 92 PHE A CA 1
ATOM 779 C C . PHE A 1 92 ? -6.699 -11.426 19.678 1.00 97.38 92 PHE A C 1
ATOM 781 O O . PHE A 1 92 ? -6.246 -11.356 20.824 1.00 97.38 92 PHE A O 1
ATOM 788 N N . LYS A 1 93 ? -7.245 -12.548 19.203 1.00 96.12 93 LYS A N 1
ATOM 789 C CA . LYS A 1 93 ? -7.416 -13.772 19.991 1.00 96.12 93 LYS A CA 1
ATOM 790 C C . LYS A 1 93 ? -6.094 -14.357 20.478 1.00 96.12 93 LYS A C 1
ATOM 792 O O . LYS A 1 93 ? -5.990 -14.738 21.642 1.00 96.12 93 LYS A O 1
ATOM 797 N N . GLU A 1 94 ? -5.085 -14.417 19.611 1.00 95.31 94 GLU A N 1
ATOM 798 C CA . GLU A 1 94 ? -3.762 -14.939 19.968 1.00 95.31 94 GLU A CA 1
ATOM 799 C C . GLU A 1 94 ? -3.073 -14.052 21.011 1.00 95.31 94 GLU A C 1
ATOM 801 O O . GLU A 1 94 ? -2.565 -14.563 22.011 1.00 95.31 94 GLU A O 1
ATOM 806 N N . LEU A 1 95 ? -3.085 -12.728 20.818 1.00 95.00 95 LEU A N 1
ATOM 807 C CA . LEU A 1 95 ? -2.436 -11.790 21.738 1.00 95.00 95 LEU A CA 1
ATOM 808 C C . LEU A 1 95 ? -3.152 -11.697 23.090 1.00 95.00 95 LEU A C 1
ATOM 810 O O . LEU A 1 95 ? -2.506 -11.466 24.107 1.00 95.00 95 LEU A O 1
ATOM 814 N N . THR A 1 96 ? -4.464 -11.933 23.127 1.00 95.75 96 THR A N 1
ATOM 815 C CA . THR A 1 96 ? -5.258 -11.890 24.365 1.00 95.75 96 THR A CA 1
ATOM 816 C C . THR A 1 96 ? -5.525 -13.269 24.969 1.00 95.75 96 THR A C 1
ATOM 818 O O . THR A 1 96 ? -6.279 -13.366 25.938 1.00 95.75 96 THR A O 1
ATOM 821 N N . LYS A 1 97 ? -4.931 -14.359 24.461 1.00 93.25 97 LYS A N 1
ATOM 822 C CA . LYS A 1 97 ? -5.267 -15.745 24.860 1.00 93.25 97 LYS A CA 1
ATOM 823 C C . LYS A 1 97 ? -5.196 -16.021 26.366 1.00 93.25 97 LYS A C 1
ATOM 825 O O . LYS A 1 97 ? -6.001 -16.792 26.872 1.00 93.25 97 LYS A O 1
ATOM 830 N N . ASN A 1 98 ? -4.288 -15.348 27.074 1.00 90.62 98 ASN A N 1
ATOM 831 C CA . ASN A 1 98 ? -4.091 -15.497 28.520 1.00 90.62 98 ASN A CA 1
ATOM 832 C C . ASN A 1 98 ? -4.955 -14.540 29.363 1.00 90.62 98 ASN A C 1
ATOM 834 O O . ASN A 1 98 ? -4.945 -14.626 30.586 1.00 90.62 98 ASN A O 1
ATOM 838 N N . SER A 1 99 ? -5.684 -13.616 28.733 1.00 92.25 99 SER A N 1
ATOM 839 C CA . SER A 1 99 ? -6.614 -12.721 29.420 1.00 92.25 99 SER A CA 1
ATOM 840 C C . SER A 1 99 ? -7.987 -13.375 29.579 1.00 92.25 99 SER A C 1
ATOM 842 O O . SER A 1 99 ? -8.528 -13.960 28.635 1.00 92.25 99 SER A O 1
ATOM 844 N N . SER A 1 100 ? -8.570 -13.222 30.768 1.00 91.69 100 SER A N 1
ATOM 845 C CA . SER A 1 100 ? -9.935 -13.634 31.109 1.00 91.69 100 SER A CA 1
ATOM 846 C C . SER A 1 100 ? -10.953 -12.493 30.977 1.00 91.69 100 SER A C 1
ATOM 848 O O . SER A 1 100 ? -12.019 -12.558 31.586 1.00 91.69 100 SER A O 1
ATOM 850 N N . HIS A 1 101 ? -10.624 -11.421 30.246 1.00 94.19 101 HIS A N 1
ATOM 851 C CA . HIS A 1 101 ? -11.502 -10.257 30.131 1.00 94.19 101 HIS A CA 1
ATOM 852 C C . HIS A 1 101 ? -12.850 -10.633 29.480 1.00 94.19 101 HIS A C 1
ATOM 854 O O . HIS A 1 101 ? -12.842 -11.229 28.398 1.00 94.19 101 HIS A O 1
ATOM 860 N N . PRO A 1 102 ? -14.002 -10.265 30.076 1.00 93.88 102 PRO A N 1
ATOM 861 C CA . PRO A 1 102 ? -15.319 -10.723 29.617 1.00 93.88 102 PRO A CA 1
ATOM 862 C C . PRO A 1 102 ? -15.697 -10.209 28.219 1.00 93.88 102 PRO A C 1
ATOM 864 O O . PRO A 1 102 ? -16.431 -10.875 27.496 1.00 93.88 102 PRO A O 1
ATOM 867 N N . LEU A 1 103 ? -15.158 -9.059 27.799 1.00 95.38 103 LEU A N 1
ATOM 868 C CA . LEU A 1 103 ? -15.471 -8.452 26.496 1.00 95.38 103 LEU A CA 1
ATOM 869 C C . LEU A 1 103 ? -14.773 -9.104 25.290 1.00 95.38 103 LEU A C 1
ATOM 871 O O . LEU A 1 103 ? -15.058 -8.717 24.159 1.00 95.38 103 LEU A O 1
ATOM 875 N N . LYS A 1 104 ? -13.858 -10.065 25.483 1.00 95.62 104 LYS A N 1
ATOM 876 C CA . LYS A 1 104 ? -13.047 -10.620 24.380 1.00 95.62 104 LYS A CA 1
ATOM 877 C C . LYS A 1 104 ? -13.890 -11.179 23.237 1.00 95.62 104 LYS A C 1
ATOM 879 O O . LYS A 1 104 ? -13.656 -10.815 22.091 1.00 95.62 104 LYS A O 1
ATOM 884 N N . ASP A 1 105 ? -14.889 -12.001 23.544 1.00 94.44 105 ASP A N 1
ATOM 885 C CA . ASP A 1 105 ? -15.730 -12.624 22.516 1.00 94.44 105 ASP A CA 1
ATOM 886 C C . ASP A 1 105 ? -16.563 -11.584 21.757 1.00 94.44 105 ASP A C 1
ATOM 888 O O . ASP A 1 105 ? -16.792 -11.717 20.555 1.00 94.44 105 ASP A O 1
ATOM 892 N N . GLN A 1 106 ? -17.008 -10.529 22.447 1.00 94.88 106 GLN A N 1
ATOM 893 C CA . GLN A 1 106 ? -17.738 -9.428 21.826 1.00 94.88 106 GLN A CA 1
ATOM 894 C C . GLN A 1 106 ? -16.830 -8.601 20.908 1.00 94.88 106 GLN A C 1
ATOM 896 O O . GLN A 1 106 ? -17.261 -8.232 19.820 1.00 94.88 106 GLN A O 1
ATOM 901 N N . ILE A 1 107 ? -15.586 -8.336 21.318 1.00 97.00 107 ILE A N 1
ATOM 902 C CA . ILE A 1 107 ? -14.594 -7.612 20.511 1.00 97.00 107 ILE A CA 1
ATOM 903 C C . ILE A 1 107 ? -14.177 -8.441 19.289 1.00 97.00 107 ILE A C 1
ATOM 905 O O . ILE A 1 107 ? -14.153 -7.900 18.190 1.00 97.00 107 ILE A O 1
ATOM 909 N N . GLU A 1 108 ? -13.913 -9.745 19.448 1.00 96.50 108 GLU A N 1
ATOM 910 C CA . GLU A 1 108 ? -13.583 -10.654 18.333 1.00 96.50 108 GLU A CA 1
ATOM 911 C C . GLU A 1 108 ? -14.696 -10.636 17.274 1.00 96.50 108 GLU A C 1
ATOM 913 O O . GLU A 1 108 ? -14.415 -10.454 16.092 1.00 96.50 108 GLU A O 1
ATOM 918 N N . ARG A 1 109 ? -15.967 -10.731 17.693 1.00 95.38 109 ARG A N 1
ATOM 919 C CA . ARG A 1 109 ? -17.118 -10.617 16.778 1.00 95.38 109 ARG A CA 1
ATOM 920 C C . ARG A 1 109 ? -17.245 -9.230 16.156 1.00 95.38 109 ARG A C 1
ATOM 922 O O . ARG A 1 109 ? -17.528 -9.131 14.973 1.00 95.38 109 ARG A O 1
ATOM 929 N N . ALA A 1 110 ? -17.031 -8.168 16.929 1.00 95.94 110 ALA A N 1
ATOM 930 C CA . ALA A 1 110 ? -17.136 -6.806 16.418 1.00 95.94 110 ALA A CA 1
ATOM 931 C C . ALA A 1 110 ? -16.037 -6.459 15.401 1.00 95.94 110 ALA A C 1
ATOM 933 O O . ALA A 1 110 ? -16.297 -5.657 14.512 1.00 95.94 110 ALA A O 1
ATOM 934 N N . ILE A 1 111 ? -14.849 -7.068 15.508 1.00 97.06 111 ILE A N 1
ATOM 935 C CA . ILE A 1 111 ? -13.804 -6.995 14.475 1.00 97.06 111 ILE A CA 1
ATOM 936 C C . ILE A 1 111 ? -14.273 -7.692 13.194 1.00 97.06 111 ILE A C 1
ATOM 938 O O . ILE A 1 111 ? -14.117 -7.136 12.121 1.00 97.06 111 ILE A O 1
ATOM 942 N N . LEU A 1 112 ? -14.886 -8.875 13.287 1.00 95.38 112 LEU A N 1
ATOM 943 C CA . LEU A 1 112 ? -15.423 -9.565 12.104 1.00 95.38 112 LEU A CA 1
ATOM 944 C C . LEU A 1 112 ? -16.559 -8.771 11.438 1.00 95.38 112 LEU A C 1
ATOM 946 O O . LEU A 1 112 ? -16.628 -8.685 10.217 1.00 95.38 112 LEU A O 1
ATOM 950 N N . ASP A 1 113 ? -17.420 -8.140 12.240 1.00 93.88 113 ASP A N 1
ATOM 951 C CA . ASP A 1 113 ? -18.537 -7.329 11.750 1.00 93.88 113 ASP A CA 1
ATOM 952 C C . ASP A 1 113 ? -18.098 -6.096 10.931 1.00 93.88 113 ASP A C 1
ATOM 954 O O . ASP A 1 113 ? -18.953 -5.477 10.296 1.00 93.88 113 ASP A O 1
ATOM 958 N N . THR A 1 114 ? -16.819 -5.684 10.935 1.00 89.31 114 THR A N 1
ATOM 959 C CA . THR A 1 114 ? -16.386 -4.503 10.159 1.00 89.31 114 THR A CA 1
ATOM 960 C C . THR A 1 114 ? -16.431 -4.734 8.649 1.00 89.31 114 THR A C 1
ATOM 962 O O . THR A 1 114 ? -16.637 -3.771 7.910 1.00 89.31 114 THR A O 1
ATOM 965 N N . ALA A 1 115 ? -16.345 -5.991 8.200 1.00 86.94 115 ALA A N 1
ATOM 966 C CA . ALA A 1 115 ? -16.559 -6.383 6.804 1.00 86.94 115 ALA A CA 1
ATOM 967 C C . ALA A 1 115 ? -18.050 -6.425 6.411 1.00 86.94 115 ALA A C 1
ATOM 969 O O . ALA A 1 115 ? -18.400 -6.352 5.229 1.00 86.94 115 ALA A O 1
ATOM 970 N N . GLU A 1 116 ? -18.947 -6.546 7.393 1.00 82.75 116 GLU A N 1
ATOM 971 C CA . GLU A 1 116 ? -20.365 -6.806 7.165 1.00 82.75 116 GLU A CA 1
ATOM 972 C C . GLU A 1 116 ? -21.165 -5.527 6.908 1.00 82.75 116 GLU A C 1
ATOM 974 O O . GLU A 1 116 ? -20.978 -4.479 7.533 1.00 82.75 116 GLU A O 1
ATOM 979 N N . LYS A 1 117 ? -22.148 -5.614 6.005 1.00 77.12 117 LYS A N 1
ATOM 980 C CA . LYS A 1 117 ? -23.058 -4.486 5.729 1.00 77.12 117 LYS A CA 1
ATOM 981 C C . LYS A 1 117 ? -24.007 -4.201 6.892 1.00 77.12 117 LYS A C 1
ATOM 983 O O . LYS A 1 117 ? -24.397 -3.053 7.090 1.00 77.12 117 LYS A O 1
ATOM 988 N N . GLU A 1 118 ? -24.390 -5.239 7.633 1.00 81.56 118 GLU A N 1
ATOM 989 C CA . GLU A 1 118 ? -25.320 -5.163 8.759 1.00 81.56 118 GLU A CA 1
ATOM 990 C C . GLU A 1 118 ? -24.635 -5.681 10.031 1.00 81.56 118 GLU A C 1
ATOM 992 O O . GLU A 1 118 ? -24.575 -6.890 10.251 1.00 81.56 118 GLU A O 1
ATOM 997 N N . PRO A 1 119 ? -24.107 -4.790 10.891 1.00 83.56 119 PRO A N 1
ATOM 998 C CA . PRO A 1 119 ? -23.355 -5.222 12.061 1.00 83.56 119 PRO A CA 1
ATOM 999 C C . PRO A 1 119 ? -24.248 -5.917 13.093 1.00 83.56 119 PRO A C 1
ATOM 1001 O O . PRO A 1 119 ? -25.319 -5.411 13.451 1.00 83.56 119 PRO A O 1
ATOM 1004 N N . SER A 1 120 ? -23.768 -7.033 13.645 1.00 87.19 120 SER A N 1
ATOM 1005 C CA . SER A 1 120 ? -24.555 -7.917 14.514 1.00 87.19 120 SER A CA 1
ATOM 1006 C C . SER A 1 120 ? -24.886 -7.318 15.891 1.00 87.19 120 SER A C 1
ATOM 1008 O O . SER A 1 120 ? -25.834 -7.743 16.555 1.00 87.19 120 SER A O 1
ATOM 1010 N N . SER A 1 121 ? -24.133 -6.306 16.341 1.00 89.38 121 SER A N 1
ATOM 1011 C CA . SER A 1 121 ? -24.235 -5.762 17.699 1.00 89.38 121 SER A CA 1
ATOM 1012 C C . SER A 1 121 ? -24.372 -4.233 17.750 1.00 89.38 121 SER A C 1
ATOM 1014 O O . SER A 1 121 ? -24.200 -3.519 16.758 1.00 89.38 121 SER A O 1
ATOM 1016 N N . LYS A 1 122 ? -24.718 -3.691 18.929 1.00 90.62 122 LYS A N 1
ATOM 1017 C CA . LYS A 1 122 ? -24.755 -2.234 19.158 1.00 90.62 122 LYS A CA 1
ATOM 1018 C C . LYS A 1 122 ? -23.359 -1.617 19.012 1.00 90.62 122 LYS A C 1
ATOM 1020 O O . LYS A 1 122 ? -23.234 -0.589 18.352 1.00 90.62 122 LYS A O 1
ATOM 1025 N N . ILE A 1 123 ? -22.329 -2.245 19.590 1.00 92.38 123 ILE A N 1
ATOM 1026 C CA . ILE A 1 123 ? -20.957 -1.720 19.554 1.00 92.38 123 ILE A CA 1
ATOM 1027 C C . ILE A 1 123 ? -20.394 -1.741 18.129 1.00 92.38 123 ILE A C 1
ATOM 1029 O O . ILE A 1 123 ? -19.835 -0.738 17.698 1.00 92.38 123 ILE A O 1
ATOM 1033 N N . SER A 1 124 ? -20.669 -2.800 17.358 1.00 93.81 124 SER A N 1
ATOM 1034 C CA . SER A 1 124 ? -20.274 -2.902 15.947 1.00 93.81 124 SER A CA 1
ATOM 1035 C C . SER A 1 124 ? -20.907 -1.782 15.111 1.00 93.81 124 SER A C 1
ATOM 1037 O O . SER A 1 124 ? -20.226 -1.113 14.339 1.00 93.81 124 SER A O 1
ATOM 1039 N N . ARG A 1 125 ? -22.199 -1.479 15.333 1.00 92.38 125 ARG A N 1
ATOM 1040 C CA . ARG A 1 125 ? -22.891 -0.351 14.676 1.00 92.38 125 ARG A CA 1
ATOM 1041 C C . ARG A 1 125 ? -22.316 1.015 15.051 1.00 92.38 125 ARG A C 1
ATOM 1043 O O . ARG A 1 125 ? -22.302 1.917 14.214 1.00 92.38 125 ARG A O 1
ATOM 1050 N N . ILE A 1 126 ? -21.900 1.206 16.304 1.00 93.12 126 ILE A N 1
ATOM 1051 C CA . ILE A 1 126 ? -21.248 2.451 16.737 1.00 93.12 126 ILE A CA 1
ATOM 1052 C C . ILE A 1 126 ? -19.884 2.573 16.055 1.00 93.12 126 ILE A C 1
ATOM 1054 O O . ILE A 1 126 ? -19.599 3.615 15.464 1.00 93.12 126 ILE A O 1
ATOM 1058 N N . PHE A 1 127 ? -19.091 1.502 16.086 1.00 95.88 127 PHE A N 1
ATOM 1059 C CA . PHE A 1 127 ? -17.752 1.462 15.517 1.00 95.88 127 PHE A CA 1
ATOM 1060 C C . PHE A 1 127 ? -17.759 1.711 14.006 1.00 95.88 127 PHE A C 1
ATOM 1062 O O . PHE A 1 127 ? -17.105 2.641 13.544 1.00 95.88 127 PHE A O 1
ATOM 1069 N N . GLN A 1 128 ? -18.587 0.991 13.243 1.00 92.12 128 GLN A N 1
ATOM 1070 C CA . GLN A 1 128 ? -18.675 1.145 11.787 1.00 92.12 128 GLN A CA 1
ATOM 1071 C C . GLN A 1 128 ? -19.030 2.583 11.368 1.00 92.12 128 GLN A C 1
ATOM 1073 O O . GLN A 1 128 ? -18.514 3.104 10.378 1.00 92.12 128 GLN A O 1
ATOM 1078 N N . LYS A 1 129 ? -19.878 3.279 12.140 1.00 91.19 129 LYS A N 1
ATOM 1079 C CA . LYS A 1 129 ? -20.181 4.702 11.900 1.00 91.19 129 LYS A CA 1
ATOM 1080 C C . LYS A 1 129 ? -18.981 5.618 12.156 1.00 91.19 129 LYS A C 1
ATOM 1082 O O . LYS A 1 129 ? -18.870 6.648 11.494 1.00 91.19 129 LYS A O 1
ATOM 1087 N N . MET A 1 130 ? -18.140 5.299 13.140 1.00 94.31 130 MET A N 1
ATOM 1088 C CA . MET A 1 130 ? -16.928 6.067 13.452 1.00 94.31 130 MET A CA 1
ATOM 1089 C C . MET A 1 130 ? -15.831 5.836 12.412 1.00 94.31 130 MET A C 1
ATOM 1091 O O . MET A 1 130 ? -15.184 6.798 11.993 1.00 94.31 130 MET A O 1
ATOM 1095 N N . ASP A 1 131 ? -15.672 4.585 11.994 1.00 94.88 131 ASP A N 1
ATOM 1096 C CA . ASP A 1 131 ? -14.696 4.124 11.014 1.00 94.88 131 ASP A CA 1
ATOM 1097 C C . ASP A 1 131 ? -14.964 4.724 9.621 1.00 94.88 131 ASP A C 1
ATOM 1099 O O . ASP A 1 131 ? -14.148 5.456 9.058 1.00 94.88 131 ASP A O 1
ATOM 1103 N N . THR A 1 132 ? -16.202 4.601 9.136 1.00 92.12 132 THR A N 1
ATOM 1104 C CA . THR A 1 132 ? -16.621 5.134 7.825 1.00 92.12 132 THR A CA 1
ATOM 1105 C C . THR A 1 132 ? -16.884 6.647 7.807 1.00 92.12 132 THR A C 1
ATOM 1107 O O . THR A 1 132 ? -17.302 7.196 6.782 1.00 92.12 132 THR A O 1
ATOM 1110 N N . LYS A 1 133 ? -16.639 7.367 8.913 1.00 91.81 133 LYS A N 1
ATOM 1111 C CA . LYS A 1 133 ? -16.949 8.806 9.048 1.00 91.81 133 LYS A CA 1
ATOM 1112 C C . LYS A 1 133 ? -16.291 9.658 7.961 1.00 91.81 133 LYS A C 1
ATOM 1114 O O . LYS A 1 133 ? -16.890 10.643 7.536 1.00 91.81 133 LYS A O 1
ATOM 1119 N N . ILE A 1 134 ? -15.100 9.281 7.491 1.00 92.62 134 ILE A N 1
ATOM 1120 C CA . ILE A 1 134 ? -14.377 10.011 6.438 1.00 92.62 134 ILE A CA 1
ATOM 1121 C C . ILE A 1 134 ? -15.196 10.143 5.145 1.00 92.62 134 ILE A C 1
ATOM 1123 O O . ILE A 1 134 ? -15.188 11.197 4.515 1.00 92.62 134 ILE A O 1
ATOM 1127 N N . LEU A 1 135 ? -15.991 9.125 4.801 1.00 91.44 135 LEU A N 1
ATOM 1128 C CA . LEU A 1 135 ? -16.862 9.124 3.619 1.00 91.44 135 LEU A CA 1
ATOM 1129 C C . LEU A 1 135 ? -18.073 10.060 3.773 1.00 91.44 135 LEU A C 1
ATOM 1131 O O . LEU A 1 135 ? -18.727 10.398 2.792 1.00 91.44 135 LEU A O 1
ATOM 1135 N N . ARG A 1 136 ? -18.357 10.509 5.003 1.00 89.75 136 ARG A N 1
ATOM 1136 C CA . ARG A 1 136 ? -19.363 11.534 5.330 1.00 89.75 136 ARG A CA 1
ATOM 1137 C C . ARG A 1 136 ? -18.752 12.924 5.511 1.00 89.75 136 ARG A C 1
ATOM 1139 O O . ARG A 1 136 ? -19.478 13.846 5.879 1.00 89.75 136 ARG A O 1
ATOM 1146 N N . SER A 1 137 ? -17.439 13.083 5.333 1.00 88.69 137 SER A N 1
ATOM 1147 C CA . SER A 1 137 ? -16.797 14.385 5.499 1.00 88.69 137 SER A CA 1
ATOM 1148 C C . SER A 1 137 ? -17.270 15.350 4.413 1.00 88.69 137 SER A C 1
ATOM 1150 O O . SER A 1 137 ? -17.315 15.009 3.233 1.00 88.69 137 SER A O 1
ATOM 1152 N N . ASN A 1 138 ? -17.580 16.583 4.812 1.00 89.00 138 ASN A N 1
ATOM 1153 C CA . ASN A 1 138 ? -17.817 17.695 3.888 1.00 89.00 138 ASN A CA 1
ATOM 1154 C C . ASN A 1 138 ? -16.530 18.490 3.609 1.00 89.00 138 ASN A C 1
ATOM 1156 O O . ASN A 1 138 ? -16.552 19.475 2.874 1.00 89.00 138 ASN A O 1
ATOM 1160 N N . ASN A 1 139 ? -15.395 18.074 4.181 1.00 91.25 139 ASN A N 1
ATOM 1161 C CA . ASN A 1 139 ? -14.104 18.694 3.935 1.00 91.25 139 ASN A CA 1
ATOM 1162 C C . ASN A 1 139 ? -13.427 18.047 2.721 1.00 91.25 139 ASN A C 1
ATOM 1164 O O . ASN A 1 139 ? -12.841 16.967 2.806 1.00 91.25 139 ASN A O 1
ATOM 1168 N N . ILE A 1 140 ? -13.444 18.759 1.594 1.00 90.62 140 ILE A N 1
ATOM 1169 C CA . ILE A 1 140 ? -12.824 18.298 0.346 1.00 90.62 140 ILE A CA 1
ATOM 1170 C C . ILE A 1 140 ? -11.320 18.019 0.487 1.00 90.62 140 ILE A C 1
ATOM 1172 O O . ILE A 1 140 ? -10.784 17.122 -0.156 1.00 90.62 140 ILE A O 1
ATOM 1176 N N . THR A 1 141 ? -10.618 18.744 1.359 1.00 93.06 141 THR A N 1
ATOM 1177 C CA . THR A 1 141 ? -9.182 18.517 1.568 1.00 93.06 141 THR A CA 1
ATOM 1178 C C . THR A 1 141 ? -8.939 17.200 2.297 1.00 93.06 141 THR A C 1
ATOM 1180 O O . THR A 1 141 ? -8.001 16.476 1.966 1.00 93.06 141 THR A O 1
ATOM 1183 N N . GLU A 1 142 ? -9.780 16.878 3.279 1.00 93.19 142 GLU A N 1
ATOM 1184 C CA . GLU A 1 142 ? -9.702 15.628 4.037 1.00 93.19 142 GLU A CA 1
ATOM 1185 C C . GLU A 1 142 ? -9.982 14.428 3.127 1.00 93.19 142 GLU A C 1
ATOM 1187 O O . GLU A 1 142 ? -9.186 13.490 3.077 1.00 93.19 142 GLU A O 1
ATOM 1192 N N . ILE A 1 143 ? -11.050 14.504 2.325 1.00 94.25 143 ILE A N 1
ATOM 1193 C CA . ILE A 1 143 ? -11.453 13.398 1.454 1.00 94.25 143 ILE A CA 1
ATOM 1194 C C . ILE A 1 143 ? -10.462 13.159 0.301 1.00 94.25 143 ILE A C 1
ATOM 1196 O O . ILE A 1 143 ? -10.207 12.017 -0.072 1.00 94.25 143 ILE A O 1
ATOM 1200 N N . LEU A 1 144 ? -9.832 14.215 -0.231 1.00 95.12 144 LEU A N 1
ATOM 1201 C CA . LEU A 1 144 ? -8.780 14.077 -1.244 1.00 95.12 144 LEU A CA 1
ATOM 1202 C C . LEU A 1 144 ? -7.494 13.479 -0.660 1.00 95.12 144 LEU A C 1
ATOM 1204 O O . LEU A 1 144 ? -6.806 12.715 -1.338 1.00 95.12 144 LEU A O 1
ATOM 1208 N N . ARG A 1 145 ? -7.143 13.806 0.592 1.00 95.94 145 ARG A N 1
ATOM 1209 C CA . ARG A 1 145 ? -6.013 13.161 1.286 1.00 95.94 145 ARG A CA 1
ATOM 1210 C C . ARG A 1 145 ? -6.292 11.681 1.526 1.00 95.94 145 ARG A C 1
ATOM 1212 O O . ARG A 1 145 ? -5.402 10.872 1.275 1.00 95.94 145 ARG A O 1
ATOM 1219 N N . PHE A 1 146 ? -7.512 11.350 1.948 1.00 96.88 146 PHE A N 1
ATOM 1220 C CA . PHE A 1 146 ? -7.991 9.974 2.059 1.00 96.88 146 PHE A CA 1
ATOM 1221 C C . PHE A 1 146 ? -7.833 9.226 0.733 1.00 96.88 146 PHE A C 1
ATOM 1223 O O . PHE A 1 146 ? -7.157 8.203 0.692 1.00 96.88 146 PHE A O 1
ATOM 1230 N N . GLU A 1 147 ? -8.352 9.770 -0.369 1.00 97.44 147 GLU A N 1
ATOM 1231 C CA . GLU A 1 147 ? -8.258 9.114 -1.677 1.00 97.44 147 GLU A CA 1
ATOM 1232 C C . GLU A 1 147 ? -6.815 8.893 -2.128 1.00 97.44 147 GLU A C 1
ATOM 1234 O O . GLU A 1 147 ? -6.467 7.800 -2.565 1.00 97.44 147 GLU A O 1
ATOM 1239 N N . ARG A 1 148 ? -5.945 9.897 -1.983 1.00 96.94 148 ARG A N 1
ATOM 1240 C CA . ARG A 1 148 ? -4.527 9.752 -2.346 1.00 96.94 148 ARG A CA 1
ATOM 1241 C C . ARG A 1 148 ? -3.835 8.668 -1.529 1.00 96.94 148 ARG A C 1
ATOM 1243 O O . ARG A 1 148 ? -2.991 7.953 -2.066 1.00 96.94 148 ARG A O 1
ATOM 1250 N N . ALA A 1 149 ? -4.171 8.554 -0.247 1.00 97.88 149 ALA A N 1
ATOM 1251 C CA . ALA A 1 149 ? -3.641 7.512 0.618 1.00 97.88 149 ALA A CA 1
ATOM 1252 C C . ALA A 1 149 ? -4.146 6.127 0.186 1.00 97.88 149 ALA A C 1
ATOM 1254 O O . ALA A 1 149 ? -3.333 5.224 0.009 1.00 97.88 149 ALA A O 1
ATOM 1255 N N . ILE A 1 150 ? -5.444 5.982 -0.095 1.00 98.12 150 ILE A N 1
ATOM 1256 C CA . ILE A 1 150 ? -6.006 4.734 -0.626 1.00 98.12 150 ILE A CA 1
ATOM 1257 C C . ILE A 1 150 ? -5.356 4.372 -1.966 1.00 98.12 150 ILE A C 1
ATOM 1259 O O . ILE A 1 150 ? -4.867 3.256 -2.122 1.00 98.12 150 ILE A O 1
ATOM 1263 N N . PHE A 1 151 ? -5.217 5.309 -2.905 1.00 98.06 151 PHE A N 1
ATOM 1264 C CA . PHE A 1 151 ? -4.559 5.030 -4.182 1.00 98.06 151 PHE A CA 1
ATOM 1265 C C . PHE A 1 151 ? -3.125 4.510 -4.001 1.00 98.06 151 PHE A C 1
ATOM 1267 O O . PHE A 1 151 ? -2.683 3.638 -4.754 1.00 98.06 151 PHE A O 1
ATOM 1274 N N . LYS A 1 152 ? -2.394 4.987 -2.985 1.00 97.56 152 LYS A N 1
ATOM 1275 C CA . LYS A 1 152 ? -1.051 4.487 -2.652 1.00 97.56 152 LYS A CA 1
ATOM 1276 C C . LYS A 1 152 ? -1.041 3.056 -2.089 1.00 97.56 152 LYS A C 1
ATOM 1278 O O . LYS A 1 152 ? -0.058 2.352 -2.298 1.00 97.56 152 LYS A O 1
ATOM 1283 N N . GLU A 1 153 ? -2.113 2.591 -1.457 1.00 97.88 153 GLU A N 1
ATOM 1284 C CA . GLU A 1 153 ? -2.228 1.201 -0.977 1.00 97.88 153 GLU A CA 1
ATOM 1285 C C . GLU A 1 153 ? -2.537 0.218 -2.119 1.00 97.88 153 GLU A C 1
ATOM 1287 O O . GLU A 1 153 ? -2.079 -0.924 -2.114 1.00 97.88 153 GLU A O 1
ATOM 1292 N N . TYR A 1 154 ? -3.239 0.680 -3.157 1.00 97.94 154 TYR A N 1
ATOM 1293 C CA . TYR A 1 154 ? -3.641 -0.132 -4.313 1.00 97.94 154 TYR A CA 1
ATOM 1294 C C . TYR A 1 154 ? -2.681 -0.025 -5.513 1.00 97.94 154 TYR A C 1
ATOM 1296 O O . TYR A 1 154 ? -3.038 -0.334 -6.651 1.00 97.94 154 TYR A O 1
ATOM 1304 N N . GLN A 1 155 ? -1.423 0.361 -5.284 1.00 97.50 155 GLN A N 1
ATOM 1305 C CA . GLN A 1 155 ? -0.413 0.545 -6.341 1.00 97.50 155 GLN A CA 1
ATOM 1306 C C . GLN A 1 155 ? -0.055 -0.737 -7.106 1.00 97.50 155 GLN A C 1
ATOM 1308 O O . GLN A 1 155 ? 0.562 -0.655 -8.172 1.00 97.50 155 GLN A O 1
ATOM 1313 N N . TYR A 1 156 ? -0.460 -1.904 -6.602 1.00 97.12 156 TYR A N 1
ATOM 1314 C CA . TYR A 1 156 ? -0.304 -3.195 -7.266 1.00 97.12 156 TYR A CA 1
ATOM 1315 C C . TYR A 1 156 ? -1.287 -3.415 -8.429 1.00 97.12 156 TYR A C 1
ATOM 1317 O O . TYR A 1 156 ? -0.999 -4.230 -9.307 1.00 97.12 156 TYR A O 1
ATOM 1325 N N . LEU A 1 157 ? -2.411 -2.690 -8.464 1.00 97.19 157 LEU A N 1
ATOM 1326 C CA . LEU A 1 157 ? -3.399 -2.751 -9.544 1.00 97.19 157 LEU A CA 1
ATOM 1327 C C . LEU A 1 157 ? -3.011 -1.855 -10.717 1.00 97.19 157 LEU A C 1
ATOM 1329 O O . LEU A 1 157 ? -2.385 -0.811 -10.530 1.00 97.19 157 LEU A O 1
ATOM 1333 N N . ASP A 1 158 ? -3.458 -2.218 -11.918 1.00 97.06 158 ASP A N 1
ATOM 1334 C CA . ASP A 1 158 ? -3.502 -1.275 -13.035 1.00 97.06 158 ASP A CA 1
ATOM 1335 C C . ASP A 1 158 ? -4.387 -0.064 -12.691 1.00 97.06 158 ASP A C 1
ATOM 1337 O O . ASP A 1 158 ? -5.420 -0.202 -12.030 1.00 97.06 158 ASP A O 1
ATOM 1341 N N . PHE A 1 159 ? -3.989 1.131 -13.139 1.00 97.19 159 PHE A N 1
ATOM 1342 C CA . PHE A 1 159 ? -4.702 2.362 -12.798 1.00 97.19 159 PHE A CA 1
ATOM 1343 C C . PHE A 1 159 ? -6.152 2.371 -13.303 1.00 97.19 159 PHE A C 1
ATOM 1345 O O . PHE A 1 159 ? -7.035 2.820 -12.575 1.00 97.19 159 PHE A O 1
ATOM 1352 N N . LYS A 1 160 ? -6.433 1.851 -14.504 1.00 95.94 160 LYS A N 1
ATOM 1353 C CA . LYS A 1 160 ? -7.805 1.816 -15.035 1.00 95.94 160 LYS A CA 1
ATOM 1354 C C . LYS A 1 160 ? -8.684 0.860 -14.242 1.00 95.94 160 LYS A C 1
ATOM 1356 O O . LYS A 1 160 ? -9.844 1.180 -13.983 1.00 95.94 160 LYS A O 1
ATOM 1361 N N . THR A 1 161 ? -8.122 -0.264 -13.804 1.00 97.06 161 THR A N 1
ATOM 1362 C CA . THR A 1 161 ? -8.803 -1.190 -12.891 1.00 97.06 161 THR A CA 1
ATOM 1363 C C . THR A 1 161 ? -9.099 -0.518 -11.553 1.00 97.06 161 THR A C 1
ATOM 1365 O O . THR A 1 161 ? -10.251 -0.518 -11.128 1.00 97.06 161 THR A O 1
ATOM 1368 N N . TYR A 1 162 ? -8.099 0.119 -10.929 1.00 97.69 162 TYR A N 1
ATOM 1369 C CA . TYR A 1 162 ? -8.291 0.868 -9.683 1.00 97.69 162 TYR A CA 1
ATOM 1370 C C . TYR A 1 162 ? -9.394 1.921 -9.824 1.00 97.69 162 TYR A C 1
ATOM 1372 O O . TYR A 1 162 ? -10.345 1.919 -9.050 1.00 97.69 162 TYR A O 1
ATOM 1380 N N . GLN A 1 163 ? -9.302 2.781 -10.842 1.00 97.44 163 GLN A N 1
ATOM 1381 C CA . GLN A 1 163 ? -10.254 3.864 -11.085 1.00 97.44 163 GLN A CA 1
ATOM 1382 C C . GLN A 1 163 ? -11.687 3.332 -11.202 1.00 97.44 163 GLN A C 1
ATOM 1384 O O . GLN A 1 163 ? -12.596 3.856 -10.560 1.00 97.44 163 GLN A O 1
ATOM 1389 N N . LYS A 1 164 ? -11.893 2.272 -11.991 1.00 97.69 164 LYS A N 1
ATOM 1390 C CA . LYS A 1 164 ? -13.209 1.654 -12.181 1.00 97.69 164 LYS A CA 1
ATOM 1391 C C . LYS A 1 164 ? -13.773 1.108 -10.868 1.00 97.69 164 LYS A C 1
ATOM 1393 O O . LYS A 1 164 ? -14.890 1.462 -10.497 1.00 97.69 164 LYS A O 1
ATOM 1398 N N . GLU A 1 165 ? -13.019 0.262 -10.170 1.00 97.75 165 GLU A N 1
ATOM 1399 C CA . GLU A 1 165 ? -13.516 -0.394 -8.956 1.00 97.75 165 GLU A CA 1
ATOM 1400 C C . GLU A 1 165 ? -13.687 0.597 -7.799 1.00 97.75 165 GLU A C 1
ATOM 1402 O O . GLU A 1 165 ? -14.658 0.517 -7.044 1.00 97.75 165 GLU A O 1
ATOM 1407 N N . ARG A 1 166 ? -12.823 1.613 -7.719 1.00 97.56 166 ARG A N 1
ATOM 1408 C CA . ARG A 1 166 ? -12.959 2.700 -6.751 1.00 97.56 166 ARG A CA 1
ATOM 1409 C C . ARG A 1 166 ? -14.230 3.513 -6.984 1.00 97.56 166 ARG A C 1
ATOM 1411 O O . ARG A 1 166 ? -14.968 3.765 -6.035 1.00 97.56 166 ARG A O 1
ATOM 1418 N N . LEU A 1 167 ? -14.528 3.876 -8.234 1.00 97.88 167 LEU A N 1
ATOM 1419 C CA . LEU A 1 167 ? -15.779 4.556 -8.580 1.00 97.88 167 LEU A CA 1
ATOM 1420 C C . LEU A 1 167 ? -16.996 3.682 -8.259 1.00 97.88 167 LEU A C 1
ATOM 1422 O O . LEU A 1 167 ? -17.965 4.195 -7.703 1.00 97.88 167 LEU A O 1
ATOM 1426 N N . ASN A 1 168 ? -16.956 2.382 -8.561 1.00 97.62 168 ASN A N 1
ATOM 1427 C CA . ASN A 1 168 ? -18.040 1.460 -8.209 1.00 97.62 168 ASN A CA 1
ATOM 1428 C C . ASN A 1 168 ? -18.292 1.451 -6.696 1.00 97.62 168 ASN A C 1
ATOM 1430 O O . ASN A 1 168 ? -19.431 1.617 -6.263 1.00 97.62 168 ASN A O 1
ATOM 1434 N N . PHE A 1 169 ? -17.232 1.315 -5.894 1.00 95.62 169 PHE A N 1
ATOM 1435 C CA . PHE A 1 169 ? -17.314 1.340 -4.435 1.00 95.62 169 PHE A CA 1
ATOM 1436 C C . PHE A 1 169 ? -17.946 2.639 -3.917 1.00 95.62 169 PHE A C 1
ATOM 1438 O O . PHE A 1 169 ? -18.932 2.585 -3.181 1.00 95.62 169 PHE A O 1
ATOM 1445 N N . LEU A 1 170 ? -17.428 3.802 -4.329 1.00 95.00 170 LEU A N 1
ATOM 1446 C CA . LEU A 1 170 ? -17.901 5.095 -3.822 1.00 95.00 170 LEU A CA 1
ATOM 1447 C C 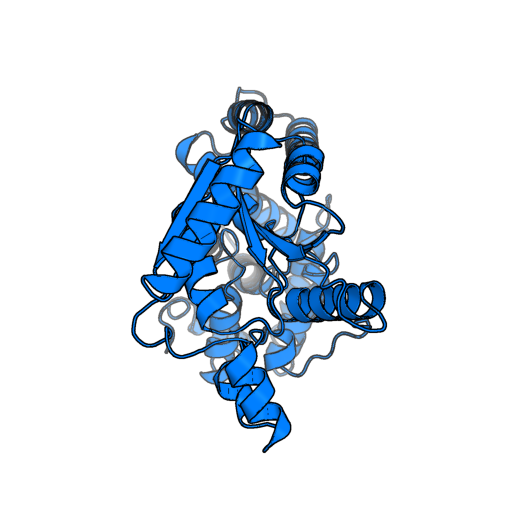. LEU A 1 170 ? -19.349 5.388 -4.247 1.00 95.00 170 LEU A C 1
ATOM 1449 O O . LEU A 1 170 ? -20.131 5.863 -3.427 1.00 95.00 170 LEU A O 1
ATOM 1453 N N . ASN A 1 171 ? -19.737 5.053 -5.485 1.00 94.00 171 ASN A N 1
ATOM 1454 C CA . ASN A 1 171 ? -21.124 5.207 -5.943 1.00 94.00 171 ASN A CA 1
ATOM 1455 C C . ASN A 1 171 ? -22.080 4.280 -5.180 1.00 94.00 171 ASN A C 1
ATOM 1457 O O . ASN A 1 171 ? -23.144 4.715 -4.741 1.00 94.00 171 ASN A O 1
ATOM 1461 N N . ASN A 1 172 ? -21.701 3.014 -4.978 1.00 92.88 172 ASN A N 1
ATOM 1462 C CA . ASN A 1 172 ? -22.507 2.072 -4.201 1.00 92.88 172 ASN A CA 1
ATOM 1463 C C . ASN A 1 172 ? -22.681 2.543 -2.756 1.00 92.88 172 ASN A C 1
ATOM 1465 O O . ASN A 1 172 ? -23.784 2.464 -2.216 1.00 92.88 172 ASN A O 1
ATOM 1469 N N . TRP A 1 173 ? -21.612 3.061 -2.148 1.00 91.25 173 TRP A N 1
ATOM 1470 C CA . TRP A 1 173 ? -21.651 3.592 -0.792 1.00 91.25 173 TRP A CA 1
ATOM 1471 C C . TRP A 1 173 ? -22.529 4.847 -0.690 1.00 91.25 173 TRP A C 1
ATOM 1473 O O . TRP A 1 173 ? -23.329 4.956 0.237 1.00 91.25 173 TRP A O 1
ATOM 1483 N N . LEU A 1 174 ? -22.433 5.774 -1.649 1.00 89.38 174 LEU A N 1
ATOM 1484 C CA . LEU A 1 174 ? -23.269 6.979 -1.691 1.00 89.38 174 LEU A CA 1
ATOM 1485 C C . LEU A 1 174 ? -24.762 6.619 -1.797 1.00 89.38 174 LEU A C 1
ATOM 1487 O O . LEU A 1 174 ? -25.582 7.131 -1.032 1.00 89.38 174 LEU A O 1
ATOM 1491 N N . ASN A 1 175 ? -25.100 5.680 -2.686 1.00 88.31 175 ASN A N 1
ATOM 1492 C CA . ASN A 1 175 ? -26.474 5.227 -2.912 1.00 88.31 175 ASN A CA 1
ATOM 1493 C C . ASN A 1 175 ? -27.080 4.520 -1.689 1.00 88.31 175 ASN A C 1
ATOM 1495 O O . ASN A 1 175 ? -28.265 4.693 -1.404 1.00 88.31 175 ASN A O 1
ATOM 1499 N N . SER A 1 176 ? -26.286 3.739 -0.949 1.00 86.62 176 SER A N 1
ATOM 1500 C CA . SER A 1 176 ? -26.777 2.976 0.207 1.00 86.62 176 SER A CA 1
ATOM 1501 C C . SER A 1 176 ? -27.009 3.818 1.466 1.00 86.62 176 SER A C 1
ATOM 1503 O O . SER A 1 176 ? -27.669 3.349 2.391 1.00 86.62 176 SER A O 1
ATOM 1505 N N . HIS A 1 177 ? -26.517 5.060 1.514 1.00 82.69 177 HIS A N 1
ATOM 1506 C CA . HIS A 1 177 ? -26.553 5.888 2.725 1.00 82.69 177 HIS A CA 1
ATOM 1507 C C . HIS A 1 177 ? -27.470 7.119 2.651 1.00 82.69 177 HIS A C 1
ATOM 1509 O O . HIS A 1 177 ? -27.411 7.949 3.563 1.00 82.69 177 HIS A O 1
ATOM 1515 N N . SER A 1 178 ? -28.327 7.214 1.620 1.00 69.06 178 SER A N 1
ATOM 1516 C CA . SER A 1 178 ? -29.390 8.230 1.440 1.00 69.06 178 SER A CA 1
ATOM 1517 C C . SER A 1 178 ? -28.991 9.632 1.915 1.00 69.06 178 SER A C 1
ATOM 1519 O O . SER A 1 178 ? -29.664 10.255 2.744 1.00 69.06 178 SER A O 1
ATOM 1521 N N . ILE A 1 179 ? -27.850 10.110 1.426 1.00 69.12 179 ILE A N 1
ATOM 1522 C CA . ILE A 1 179 ? -27.300 11.407 1.806 1.00 69.12 179 ILE A CA 1
ATOM 1523 C C . ILE A 1 179 ? -28.132 12.507 1.131 1.00 69.12 179 ILE A C 1
ATOM 1525 O O . ILE A 1 179 ? -28.305 12.499 -0.081 1.00 69.12 179 ILE A O 1
ATOM 1529 N N . LYS A 1 180 ? -28.702 13.416 1.933 1.00 61.19 180 LYS A N 1
ATOM 1530 C CA . LYS A 1 180 ? -29.681 14.422 1.475 1.00 61.19 180 LYS A CA 1
ATOM 1531 C C . LYS A 1 180 ? -29.067 15.702 0.896 1.00 61.19 180 LYS A C 1
ATOM 1533 O O . LYS A 1 180 ? -29.773 16.438 0.223 1.00 61.19 180 LYS A O 1
ATOM 1538 N N . GLU A 1 181 ? -27.795 15.965 1.177 1.00 65.75 181 GLU A N 1
ATOM 1539 C CA . GLU A 1 181 ? -27.084 17.190 0.791 1.00 65.75 181 GLU A CA 1
ATOM 1540 C C . GLU A 1 181 ? -25.876 16.838 -0.083 1.00 65.75 181 GLU A C 1
ATOM 1542 O O . GLU A 1 181 ? -25.285 15.774 0.140 1.00 65.75 181 GLU A O 1
ATOM 1547 N N . PRO A 1 182 ? -25.456 17.714 -1.015 1.00 66.50 182 PRO A N 1
ATOM 1548 C CA . PRO A 1 182 ? -24.251 17.479 -1.791 1.00 66.50 182 PRO A CA 1
ATOM 1549 C C . PRO A 1 182 ? -23.038 17.314 -0.875 1.00 66.50 182 PRO A C 1
ATOM 1551 O O . PRO A 1 182 ? -22.769 18.169 -0.027 1.00 66.50 182 PRO A O 1
ATOM 1554 N N . THR A 1 183 ? -22.292 16.222 -1.030 1.00 77.94 183 THR A N 1
ATOM 1555 C CA . THR A 1 183 ? -21.143 15.917 -0.156 1.00 77.94 183 THR A CA 1
ATOM 1556 C C . THR A 1 183 ? -19.823 16.064 -0.886 1.00 77.94 183 THR A C 1
ATOM 1558 O O . THR A 1 183 ? -19.743 15.945 -2.107 1.00 77.94 183 THR A O 1
ATOM 1561 N N . ALA A 1 184 ? -18.735 16.252 -0.132 1.00 89.88 184 ALA A N 1
ATOM 1562 C CA . ALA A 1 184 ? -17.388 16.195 -0.703 1.00 89.88 184 ALA A CA 1
ATOM 1563 C C . ALA A 1 184 ? -17.104 14.852 -1.410 1.00 89.88 184 ALA A C 1
ATOM 1565 O O . ALA A 1 184 ? -16.237 14.795 -2.279 1.00 89.88 184 ALA A O 1
ATOM 1566 N N . LEU A 1 185 ? -17.857 13.793 -1.085 1.00 91.44 185 LEU A N 1
ATOM 1567 C CA . LEU A 1 185 ? -17.801 12.496 -1.753 1.00 91.44 185 LEU A CA 1
ATOM 1568 C C . LEU A 1 185 ? -18.253 12.550 -3.219 1.00 91.44 185 LEU A C 1
ATOM 1570 O O . LEU A 1 185 ? -17.613 11.931 -4.063 1.00 91.44 185 LEU A O 1
ATOM 1574 N N . GLU A 1 186 ? -19.294 13.311 -3.553 1.00 91.00 186 GLU A N 1
ATOM 1575 C CA . GLU A 1 186 ? -19.725 13.479 -4.951 1.00 91.00 186 GLU A CA 1
ATOM 1576 C C . GLU A 1 186 ? -18.648 14.191 -5.774 1.00 91.00 186 GLU A C 1
ATOM 1578 O O . GLU A 1 186 ? -18.292 13.756 -6.870 1.00 91.00 186 GLU A O 1
ATOM 1583 N N . TRP A 1 187 ? -18.049 15.239 -5.201 1.00 91.81 187 TRP A N 1
ATOM 1584 C CA . TRP A 1 187 ? -16.919 15.940 -5.809 1.00 91.81 187 TRP A CA 1
ATOM 1585 C C . TRP A 1 187 ? -15.696 15.036 -5.968 1.00 91.81 187 TRP A C 1
ATOM 1587 O O . TRP A 1 187 ? -15.006 15.117 -6.984 1.00 91.81 187 TRP A O 1
ATOM 1597 N N . LEU A 1 188 ? -15.441 14.151 -5.001 1.00 95.12 188 LEU A N 1
ATOM 1598 C CA . LEU A 1 188 ? -14.387 13.149 -5.108 1.00 95.12 188 LEU A CA 1
ATOM 1599 C C . LEU A 1 188 ? -14.653 12.168 -6.258 1.00 95.12 188 LEU A C 1
ATOM 1601 O O . LEU A 1 188 ? -13.738 11.865 -7.021 1.00 95.12 188 LEU A O 1
ATOM 1605 N N . ILE A 1 189 ? -15.889 11.688 -6.409 1.00 95.38 189 ILE A N 1
ATOM 1606 C CA . ILE A 1 189 ? -16.280 10.790 -7.505 1.00 95.38 189 ILE A CA 1
ATOM 1607 C C . ILE A 1 189 ? -16.035 11.467 -8.861 1.00 95.38 189 ILE A C 1
ATOM 1609 O O . ILE A 1 189 ? -15.435 10.860 -9.753 1.00 95.38 189 ILE A O 1
ATOM 1613 N N . GLU A 1 190 ? -16.434 12.733 -9.017 1.00 94.69 190 GLU A N 1
ATOM 1614 C CA . GLU A 1 190 ? -16.153 13.499 -10.239 1.00 94.69 190 GLU A CA 1
ATOM 1615 C C . GLU A 1 190 ? -14.652 13.730 -10.462 1.00 94.69 190 GLU A C 1
ATOM 1617 O O . GLU A 1 190 ? -14.180 13.626 -11.598 1.00 94.69 190 GLU A O 1
ATOM 1622 N N . TYR A 1 191 ? -13.894 14.001 -9.394 1.00 95.00 191 TYR A N 1
ATOM 1623 C CA . TYR A 1 191 ? -12.438 14.139 -9.448 1.00 95.00 191 TYR A CA 1
ATOM 1624 C C . TYR A 1 191 ? -11.785 12.856 -9.972 1.00 95.00 191 TYR A C 1
ATOM 1626 O O . TYR A 1 191 ? -11.102 12.902 -10.994 1.00 95.00 191 TYR A O 1
ATOM 1634 N N . ILE A 1 192 ? -12.064 11.704 -9.350 1.00 96.62 192 ILE A N 1
ATOM 1635 C CA . ILE A 1 192 ? -11.488 10.404 -9.732 1.00 96.62 192 ILE A CA 1
ATOM 1636 C C . ILE A 1 192 ? -11.847 10.053 -11.178 1.00 96.62 192 ILE A C 1
ATOM 1638 O O . ILE A 1 192 ? -11.004 9.535 -11.910 1.00 96.62 192 ILE A O 1
ATOM 1642 N N . ARG A 1 193 ? -13.072 10.358 -11.633 1.00 96.00 193 ARG A N 1
ATOM 1643 C CA . ARG A 1 193 ? -13.504 10.091 -13.017 1.00 96.00 193 ARG A CA 1
ATOM 164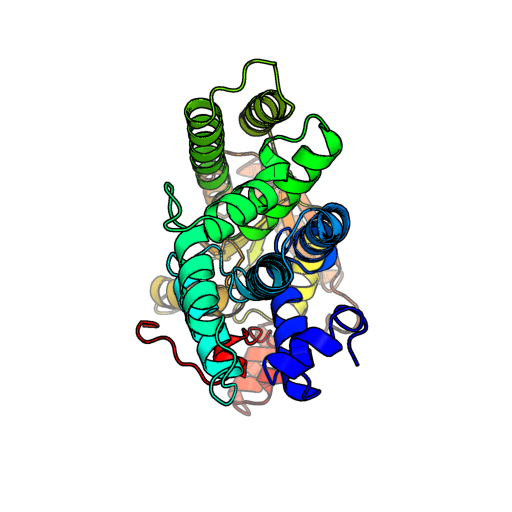4 C C . ARG A 1 193 ? -12.646 10.821 -14.056 1.00 96.00 193 ARG A C 1
ATOM 1646 O O . ARG A 1 193 ? -12.484 10.320 -15.168 1.00 96.00 193 ARG A O 1
ATOM 1653 N N . ARG A 1 194 ? -12.119 11.995 -13.708 1.00 94.69 194 ARG A N 1
ATOM 1654 C CA . ARG A 1 194 ? -11.345 12.865 -14.608 1.00 94.69 194 ARG A CA 1
ATOM 1655 C C . ARG A 1 194 ? -9.849 12.869 -14.308 1.00 94.69 194 ARG A C 1
ATOM 1657 O O . ARG A 1 194 ? -9.101 13.558 -14.996 1.00 94.69 194 ARG A O 1
ATOM 1664 N N . GLU A 1 195 ? -9.418 12.143 -13.283 1.00 92.62 195 GLU A N 1
ATOM 1665 C CA . GLU A 1 195 ? -8.035 12.164 -12.835 1.00 92.62 195 GLU A CA 1
ATOM 1666 C C . GLU A 1 195 ? -7.098 11.533 -13.875 1.00 92.62 195 GLU A C 1
ATOM 1668 O O . GLU A 1 195 ? -7.316 10.421 -14.362 1.00 92.62 195 GLU A O 1
ATOM 1673 N N . GLU A 1 196 ? -6.017 12.251 -14.179 1.00 93.25 196 GLU A N 1
ATOM 1674 C CA . GLU A 1 196 ? -4.874 11.758 -14.944 1.00 93.25 196 GLU A CA 1
ATOM 1675 C C . GLU A 1 196 ? -3.634 11.790 -14.031 1.00 93.25 196 GLU A C 1
ATOM 1677 O O . GLU A 1 196 ? -2.923 12.801 -14.000 1.00 93.25 196 GLU A O 1
ATOM 1682 N N . PRO A 1 197 ? -3.370 10.731 -13.244 1.00 95.81 197 PRO A N 1
ATOM 1683 C CA . PRO A 1 197 ? -2.209 10.702 -12.364 1.00 95.81 197 PRO A CA 1
ATOM 1684 C C . PRO A 1 197 ? -0.913 10.655 -13.177 1.00 95.81 197 PRO A C 1
ATOM 1686 O O . PRO A 1 197 ? -0.855 10.119 -14.288 1.00 95.81 197 PRO A O 1
ATOM 1689 N N . LYS A 1 198 ? 0.174 11.164 -12.598 1.00 97.25 198 LYS A N 1
ATOM 1690 C CA . LYS A 1 198 ? 1.510 11.041 -13.184 1.00 97.25 198 LYS A CA 1
ATOM 1691 C C . LYS A 1 198 ? 1.998 9.611 -12.997 1.00 97.25 198 LYS A C 1
ATOM 1693 O O . LYS A 1 198 ? 2.422 9.235 -11.903 1.00 97.25 198 LYS A O 1
ATOM 1698 N N . ILE A 1 199 ? 1.969 8.824 -14.069 1.00 98.06 199 ILE A N 1
ATOM 1699 C CA . ILE A 1 199 ? 2.407 7.427 -14.050 1.00 98.06 199 ILE A CA 1
ATOM 1700 C C . ILE A 1 199 ? 3.802 7.300 -14.667 1.00 98.06 199 ILE A C 1
ATOM 1702 O O . ILE A 1 199 ? 4.031 7.653 -15.824 1.00 98.06 199 ILE A O 1
ATOM 1706 N N . GLY A 1 200 ? 4.738 6.771 -13.884 1.00 98.31 200 GLY A N 1
ATOM 1707 C CA . GLY A 1 200 ? 6.062 6.370 -14.338 1.00 98.31 200 GLY A CA 1
ATOM 1708 C C . GLY A 1 200 ? 6.094 4.895 -14.744 1.00 98.31 200 GLY A C 1
ATOM 1709 O O . GLY A 1 200 ? 5.508 4.056 -14.066 1.00 98.31 200 GLY A O 1
ATOM 1710 N N . VAL A 1 201 ? 6.822 4.548 -15.803 1.00 98.38 201 VAL A N 1
ATOM 1711 C CA . VAL A 1 201 ? 7.148 3.155 -16.152 1.00 98.38 201 VAL A CA 1
ATOM 1712 C C . VAL A 1 201 ? 8.639 2.948 -15.935 1.00 98.38 201 VAL A C 1
ATOM 1714 O O . VAL A 1 201 ? 9.453 3.419 -16.723 1.00 98.38 201 VAL A O 1
ATOM 1717 N N . TYR A 1 202 ? 9.023 2.254 -14.867 1.00 98.19 202 TYR A N 1
ATOM 1718 C CA . TYR A 1 202 ? 10.413 1.897 -14.616 1.00 98.19 202 TYR A CA 1
ATOM 1719 C C . TYR A 1 202 ? 10.743 0.565 -15.287 1.00 98.19 202 TYR A C 1
ATOM 1721 O O . TYR A 1 202 ? 10.430 -0.512 -14.775 1.00 98.19 202 TYR A O 1
ATOM 1729 N N . ALA A 1 203 ? 11.368 0.656 -16.461 1.00 95.56 203 ALA A N 1
ATOM 1730 C CA . ALA A 1 203 ? 11.682 -0.502 -17.283 1.00 95.56 203 ALA A CA 1
ATOM 1731 C C . ALA A 1 203 ? 13.106 -1.019 -17.052 1.00 95.56 203 ALA A C 1
ATOM 1733 O O . ALA A 1 203 ? 14.071 -0.249 -17.009 1.00 95.56 203 ALA A O 1
ATOM 1734 N N . GLY A 1 204 ? 13.255 -2.341 -16.985 1.00 92.62 204 GLY A N 1
ATOM 1735 C CA . GLY A 1 204 ? 14.553 -2.994 -16.838 1.00 92.62 204 GLY A CA 1
ATOM 1736 C C . GLY A 1 204 ? 14.487 -4.511 -16.991 1.00 92.62 204 GLY A C 1
ATOM 1737 O O . GLY A 1 204 ? 13.420 -5.122 -16.998 1.00 92.62 204 GLY A O 1
ATOM 1738 N N . SER A 1 205 ? 15.651 -5.151 -17.103 1.00 89.75 205 SER A N 1
ATOM 1739 C CA . SER A 1 205 ? 15.740 -6.617 -17.054 1.00 89.75 205 SER A CA 1
ATOM 1740 C C . SER A 1 205 ? 15.581 -7.156 -15.628 1.00 89.75 205 SER A C 1
ATOM 1742 O O . SER A 1 205 ? 15.094 -8.271 -15.449 1.00 89.75 205 SER A O 1
ATOM 1744 N N . PHE A 1 206 ? 15.973 -6.369 -14.617 1.00 93.00 206 PHE A N 1
ATOM 1745 C CA . PHE A 1 206 ? 15.883 -6.700 -13.191 1.00 93.00 206 PHE A CA 1
ATOM 1746 C C . PHE A 1 206 ? 16.386 -8.116 -12.855 1.00 93.00 206 PHE A C 1
ATOM 1748 O O . PHE A 1 206 ? 15.712 -8.885 -12.170 1.00 93.00 206 PHE A O 1
ATOM 1755 N N . ASP A 1 207 ? 17.580 -8.468 -13.340 1.00 89.38 207 ASP A N 1
ATOM 1756 C CA . ASP A 1 207 ? 18.133 -9.826 -13.252 1.00 89.38 207 ASP A CA 1
ATOM 1757 C C . ASP A 1 207 ? 19.408 -9.922 -12.383 1.00 89.38 207 ASP A C 1
ATOM 1759 O O . ASP A 1 207 ? 20.503 -10.107 -12.915 1.00 89.38 207 ASP A O 1
ATOM 1763 N N . PRO A 1 208 ? 19.327 -9.837 -11.044 1.00 91.56 208 PRO A N 1
ATOM 1764 C CA . PRO A 1 208 ? 18.122 -9.675 -10.231 1.00 91.56 208 PRO A CA 1
ATOM 1765 C C . PRO A 1 208 ? 17.828 -8.208 -9.866 1.00 91.56 208 PRO A C 1
ATOM 1767 O O . PRO A 1 208 ? 18.687 -7.328 -9.957 1.00 91.56 208 PRO A O 1
ATOM 1770 N N . PHE A 1 209 ? 16.621 -7.945 -9.358 1.00 94.19 209 PHE A N 1
ATOM 1771 C CA . PHE A 1 209 ? 16.308 -6.675 -8.704 1.00 94.19 209 PHE A CA 1
ATOM 1772 C C . PHE A 1 209 ? 17.175 -6.485 -7.444 1.00 94.19 209 PHE A C 1
ATOM 1774 O O . PHE A 1 209 ? 17.282 -7.386 -6.612 1.00 94.19 209 PHE A O 1
ATOM 1781 N N . HIS A 1 210 ? 17.812 -5.322 -7.296 1.00 94.50 210 HIS A N 1
ATOM 1782 C CA . HIS A 1 210 ? 18.806 -5.058 -6.252 1.00 94.50 210 HIS A CA 1
ATOM 1783 C C . HIS A 1 210 ? 18.628 -3.663 -5.648 1.00 94.50 210 HIS A C 1
ATOM 1785 O O . HIS A 1 210 ? 17.866 -2.846 -6.161 1.00 94.50 210 HIS A O 1
ATOM 1791 N N . LYS A 1 211 ? 19.371 -3.361 -4.577 1.00 95.31 211 LYS A N 1
ATOM 1792 C CA . LYS A 1 211 ? 19.281 -2.090 -3.834 1.00 95.31 211 LYS A CA 1
ATOM 1793 C C . LYS A 1 211 ? 19.440 -0.843 -4.711 1.00 95.31 211 LYS A C 1
ATOM 1795 O O . LYS A 1 211 ? 18.717 0.118 -4.503 1.00 95.31 211 LYS A O 1
ATOM 1800 N N . GLY A 1 212 ? 20.318 -0.878 -5.719 1.00 95.12 212 GLY A N 1
ATOM 1801 C CA . GLY A 1 212 ? 20.429 0.211 -6.703 1.00 95.12 212 GLY A CA 1
ATOM 1802 C C . GLY A 1 212 ? 19.136 0.474 -7.497 1.00 95.12 212 GLY A C 1
ATOM 1803 O O . GLY A 1 212 ? 18.746 1.625 -7.650 1.00 95.12 212 GLY A O 1
ATOM 1804 N N . HIS A 1 213 ? 18.422 -0.573 -7.932 1.00 96.12 213 HIS A N 1
ATOM 1805 C CA . HIS A 1 213 ? 17.115 -0.414 -8.583 1.00 96.12 213 HIS A CA 1
ATOM 1806 C C . HIS A 1 213 ? 16.059 0.104 -7.601 1.00 96.12 213 HIS A C 1
ATOM 1808 O O . HIS A 1 213 ? 15.244 0.949 -7.953 1.00 96.12 213 HIS A O 1
ATOM 1814 N N . PHE A 1 214 ? 16.090 -0.375 -6.355 1.00 96.12 214 PHE A N 1
ATOM 1815 C CA . PHE A 1 214 ? 15.172 0.085 -5.314 1.00 96.12 214 PHE A CA 1
ATOM 1816 C C . PHE A 1 214 ? 15.347 1.572 -4.989 1.00 96.12 214 PHE A C 1
ATOM 1818 O O . PHE A 1 214 ? 14.361 2.274 -4.809 1.00 96.12 214 PHE A O 1
ATOM 1825 N N . ASP A 1 215 ? 16.584 2.073 -4.966 1.00 96.69 215 ASP A N 1
ATOM 1826 C CA . ASP A 1 215 ? 16.875 3.502 -4.790 1.00 96.69 215 ASP A CA 1
ATOM 1827 C C . ASP A 1 215 ? 16.259 4.356 -5.908 1.00 96.69 215 ASP A C 1
ATOM 1829 O O . ASP A 1 215 ? 15.601 5.360 -5.631 1.00 96.69 215 ASP A O 1
ATOM 1833 N N . VAL A 1 216 ? 16.403 3.923 -7.165 1.00 97.19 216 VAL A N 1
ATOM 1834 C CA . VAL A 1 216 ? 15.782 4.588 -8.323 1.00 97.19 216 VAL A CA 1
ATOM 1835 C C . VAL A 1 216 ? 14.258 4.545 -8.228 1.00 97.19 216 VAL A C 1
ATOM 1837 O O . VAL A 1 216 ? 13.614 5.579 -8.396 1.00 97.19 216 VAL A O 1
ATOM 1840 N N . LEU A 1 217 ? 13.681 3.389 -7.884 1.00 97.50 217 LEU A N 1
ATOM 1841 C CA . LEU A 1 217 ? 12.242 3.245 -7.656 1.00 97.50 217 LEU A CA 1
ATOM 1842 C C . LEU A 1 217 ? 11.749 4.222 -6.577 1.00 97.50 217 LEU A C 1
ATOM 1844 O O . LEU A 1 217 ? 10.796 4.957 -6.814 1.00 97.50 217 LEU A O 1
ATOM 1848 N N . LYS A 1 218 ? 12.436 4.312 -5.431 1.00 96.69 218 LYS A N 1
ATOM 1849 C CA . LYS A 1 218 ? 12.076 5.239 -4.346 1.00 96.69 218 LYS A CA 1
ATOM 1850 C C . LYS A 1 218 ? 12.176 6.708 -4.740 1.00 96.69 218 LYS A C 1
ATOM 1852 O O . LYS A 1 218 ? 11.397 7.519 -4.246 1.00 96.69 218 LYS A O 1
ATOM 1857 N N . LYS A 1 219 ? 13.107 7.074 -5.621 1.00 97.62 219 LYS A N 1
ATOM 1858 C CA . LYS A 1 219 ? 13.181 8.433 -6.178 1.00 97.62 219 LYS A CA 1
ATOM 1859 C C . LYS A 1 219 ? 12.032 8.702 -7.147 1.00 97.62 219 LYS A C 1
ATOM 1861 O O . LYS A 1 219 ? 11.408 9.754 -7.050 1.00 97.62 219 LYS A O 1
ATOM 1866 N N . ALA A 1 220 ? 11.710 7.742 -8.009 1.00 98.12 220 ALA A N 1
ATOM 1867 C CA . ALA A 1 220 ? 10.580 7.844 -8.924 1.00 98.12 220 ALA A CA 1
ATOM 1868 C C . ALA A 1 220 ? 9.243 7.974 -8.173 1.00 98.12 220 ALA A C 1
ATOM 1870 O O . ALA A 1 220 ? 8.450 8.850 -8.498 1.00 98.12 220 ALA A O 1
ATOM 1871 N N . GLU A 1 221 ? 9.027 7.203 -7.106 1.00 97.12 221 GLU A N 1
ATOM 1872 C CA . GLU A 1 221 ? 7.818 7.263 -6.263 1.00 97.12 221 GLU A CA 1
ATOM 1873 C C . GLU A 1 221 ? 7.583 8.618 -5.575 1.00 97.12 221 GLU A C 1
ATOM 1875 O O . GLU A 1 221 ? 6.467 8.892 -5.133 1.00 97.12 221 GLU A O 1
ATOM 1880 N N . ARG A 1 222 ? 8.615 9.468 -5.464 1.00 96.62 222 ARG A N 1
ATOM 1881 C CA . ARG A 1 222 ? 8.488 10.842 -4.944 1.00 96.62 222 ARG A CA 1
ATOM 1882 C C . ARG A 1 222 ? 8.026 11.842 -6.001 1.00 96.62 222 ARG A C 1
ATOM 1884 O O . ARG A 1 222 ? 7.568 12.920 -5.644 1.00 96.62 222 ARG A O 1
ATOM 1891 N N . VAL A 1 223 ? 8.200 11.513 -7.280 1.00 97.50 223 VAL A N 1
ATOM 1892 C CA . VAL A 1 223 ? 7.868 12.383 -8.420 1.00 97.50 223 VAL A CA 1
ATOM 1893 C C . VAL A 1 223 ? 6.554 11.963 -9.070 1.00 97.50 223 VAL A C 1
ATOM 1895 O O . VAL A 1 223 ? 5.777 12.815 -9.500 1.00 97.50 223 VAL A O 1
ATOM 1898 N N . PHE A 1 224 ? 6.317 10.655 -9.145 1.00 98.19 224 PHE A N 1
ATOM 1899 C CA . PHE A 1 224 ? 5.156 10.057 -9.784 1.00 98.19 224 PHE A CA 1
ATOM 1900 C C . PHE A 1 224 ? 4.122 9.613 -8.750 1.00 98.19 224 PHE A C 1
ATOM 1902 O O . PHE A 1 224 ? 4.449 9.091 -7.680 1.00 98.19 224 PHE A O 1
ATOM 1909 N N . ASP A 1 225 ? 2.852 9.760 -9.110 1.00 97.44 225 ASP A N 1
ATOM 1910 C CA . ASP A 1 225 ? 1.735 9.270 -8.307 1.00 97.44 225 ASP A CA 1
ATOM 1911 C C . ASP A 1 225 ? 1.719 7.736 -8.295 1.00 97.44 225 ASP A C 1
ATOM 1913 O O . ASP A 1 225 ? 1.417 7.134 -7.263 1.00 97.44 225 ASP A O 1
ATOM 1917 N N . LYS A 1 226 ? 2.155 7.110 -9.398 1.00 98.06 226 LYS A N 1
ATOM 1918 C CA . LYS A 1 226 ? 2.320 5.659 -9.539 1.00 98.06 226 LYS A CA 1
ATOM 1919 C C . LYS A 1 226 ? 3.552 5.297 -10.361 1.00 98.06 226 LYS A C 1
ATOM 1921 O O . LYS A 1 226 ? 3.865 5.974 -11.334 1.00 98.06 226 LYS A O 1
ATOM 1926 N N . VAL A 1 227 ? 4.227 4.204 -9.999 1.00 98.50 227 VAL A N 1
ATOM 1927 C CA . VAL A 1 227 ? 5.354 3.650 -10.768 1.00 98.50 227 VAL A CA 1
ATOM 1928 C C . VAL A 1 227 ? 5.095 2.180 -11.093 1.00 98.50 227 VAL A C 1
ATOM 1930 O O . VAL A 1 227 ? 4.938 1.359 -10.193 1.00 98.50 227 VAL A O 1
ATOM 1933 N N . ILE A 1 228 ? 5.070 1.851 -12.383 1.00 98.44 228 ILE A N 1
ATOM 1934 C CA . ILE A 1 228 ? 4.924 0.489 -12.905 1.00 98.44 228 ILE A CA 1
ATOM 1935 C C . ILE A 1 228 ? 6.316 -0.089 -13.149 1.00 98.44 228 ILE A C 1
ATOM 1937 O O . ILE A 1 228 ? 7.134 0.527 -13.833 1.00 98.44 228 ILE A O 1
ATOM 1941 N N . LEU A 1 229 ? 6.594 -1.278 -12.623 1.00 98.44 229 LEU A N 1
ATOM 1942 C CA . LEU A 1 229 ? 7.835 -2.004 -12.888 1.00 98.44 229 LEU A CA 1
ATOM 1943 C C . LEU A 1 229 ? 7.658 -2.875 -14.135 1.00 98.44 229 LEU A C 1
ATOM 1945 O O . LEU A 1 229 ? 6.981 -3.901 -14.085 1.00 98.44 229 LEU A O 1
ATOM 1949 N N . ALA A 1 230 ? 8.279 -2.474 -15.244 1.00 97.62 230 ALA A N 1
ATOM 1950 C CA . ALA A 1 230 ? 8.196 -3.182 -16.519 1.00 97.62 230 ALA A CA 1
ATOM 1951 C C . ALA A 1 230 ? 9.429 -4.070 -16.734 1.00 97.62 230 ALA A C 1
ATOM 1953 O O . ALA A 1 230 ? 10.551 -3.595 -16.934 1.00 97.62 230 ALA A O 1
ATOM 1954 N N . VAL A 1 231 ? 9.222 -5.381 -16.690 1.00 96.75 231 VAL A N 1
ATOM 1955 C CA . VAL A 1 231 ? 10.264 -6.397 -16.801 1.00 96.75 231 VAL A CA 1
ATOM 1956 C C . VAL A 1 231 ? 10.368 -6.867 -18.253 1.00 96.75 231 VAL A C 1
ATOM 1958 O O . VAL A 1 231 ? 9.470 -7.535 -18.759 1.00 96.75 231 VAL A O 1
ATOM 1961 N N . GLY A 1 232 ? 11.475 -6.552 -18.924 1.00 91.94 232 GLY A N 1
ATOM 1962 C CA . GLY A 1 232 ? 11.698 -6.972 -20.314 1.00 91.94 232 GLY A CA 1
ATOM 1963 C C . GLY A 1 232 ? 12.189 -8.419 -20.444 1.00 91.94 232 GLY A C 1
ATOM 1964 O O . GLY A 1 232 ? 12.900 -8.943 -19.568 1.00 91.94 232 GLY A O 1
ATOM 1965 N N . THR A 1 233 ? 11.854 -9.085 -21.551 1.00 87.94 233 THR A N 1
ATOM 1966 C CA . THR A 1 233 ? 12.525 -10.327 -21.972 1.00 87.94 233 THR A CA 1
ATOM 1967 C C . THR A 1 233 ? 13.964 -10.071 -22.390 1.00 87.94 233 THR A C 1
ATOM 1969 O O . THR A 1 233 ? 14.240 -9.099 -23.084 1.00 87.94 233 THR A O 1
ATOM 1972 N N . ASN A 1 234 ? 14.869 -10.986 -22.033 1.00 77.25 234 ASN A N 1
ATOM 1973 C CA . ASN A 1 234 ? 16.173 -11.064 -22.683 1.00 77.25 234 ASN A CA 1
ATOM 1974 C C . ASN A 1 234 ? 16.111 -12.164 -23.764 1.00 77.25 234 ASN A C 1
ATOM 1976 O O . ASN A 1 234 ? 16.022 -13.337 -23.384 1.00 77.25 234 ASN A O 1
ATOM 1980 N N . PRO A 1 235 ? 16.131 -11.816 -25.066 1.00 74.38 235 PRO A N 1
ATOM 1981 C CA . PRO A 1 235 ? 16.040 -12.793 -26.152 1.00 74.38 235 PRO A CA 1
ATOM 1982 C C . PRO A 1 235 ? 17.256 -13.727 -26.233 1.00 74.38 235 PRO A C 1
ATOM 1984 O O . PRO A 1 235 ? 17.141 -14.812 -26.786 1.00 74.38 235 PRO A O 1
ATOM 1987 N N . GLU A 1 236 ? 18.394 -13.360 -25.639 1.00 73.12 236 GLU A N 1
ATOM 1988 C CA . GLU A 1 236 ? 19.627 -14.164 -25.660 1.00 73.12 236 GLU A CA 1
ATOM 1989 C C . GLU A 1 236 ? 19.593 -15.367 -24.699 1.00 73.12 236 GLU A C 1
ATOM 1991 O O . GLU A 1 236 ? 20.501 -16.198 -24.695 1.00 73.12 236 GLU A O 1
ATOM 1996 N N . LYS A 1 237 ? 18.570 -15.480 -23.841 1.00 73.75 237 LYS A N 1
ATOM 1997 C CA . LYS A 1 237 ? 18.433 -16.621 -22.923 1.00 73.75 237 LYS A CA 1
ATOM 1998 C C . LYS A 1 237 ? 17.817 -17.829 -23.629 1.00 73.75 237 LYS A C 1
ATOM 2000 O O . LYS A 1 237 ? 16.922 -17.680 -24.442 1.00 73.75 237 LYS A O 1
ATOM 2005 N N . ALA A 1 238 ? 18.218 -19.039 -23.230 1.00 69.75 238 ALA A N 1
ATOM 2006 C CA . ALA A 1 238 ? 17.715 -20.286 -23.823 1.00 69.75 238 ALA A CA 1
ATOM 2007 C C . ALA A 1 238 ? 16.185 -20.473 -23.694 1.00 69.75 238 ALA A C 1
ATOM 2009 O O . ALA A 1 238 ? 15.548 -20.991 -24.602 1.00 69.75 238 ALA A O 1
ATOM 2010 N N . GLU A 1 239 ? 15.583 -20.026 -22.583 1.00 79.50 239 GLU A N 1
ATOM 2011 C CA . GLU A 1 239 ? 14.124 -20.038 -22.375 1.00 79.50 239 GLU A CA 1
ATOM 2012 C C . GLU A 1 239 ? 13.624 -18.643 -21.922 1.00 79.50 239 GLU A C 1
ATOM 2014 O O . GLU A 1 239 ? 13.300 -18.458 -20.738 1.00 79.50 239 GLU A O 1
ATOM 2019 N N . PRO A 1 240 ? 13.541 -17.637 -22.821 1.00 76.69 240 PRO A N 1
ATOM 2020 C CA . PRO A 1 240 ? 13.271 -16.237 -22.458 1.00 76.69 240 PRO A CA 1
ATOM 2021 C C . PRO A 1 240 ? 11.967 -16.046 -21.676 1.00 76.69 240 PRO A C 1
ATOM 2023 O O . PRO A 1 240 ? 11.921 -15.311 -20.689 1.00 76.69 240 PRO A O 1
ATOM 2026 N N . ASN A 1 241 ? 10.913 -16.766 -22.070 1.00 80.50 241 ASN A N 1
ATOM 2027 C CA . ASN A 1 241 ? 9.581 -16.646 -21.471 1.00 80.50 241 ASN A CA 1
ATOM 2028 C C . ASN A 1 241 ? 9.491 -17.282 -20.080 1.00 80.50 241 ASN A C 1
ATOM 2030 O O . ASN A 1 241 ? 8.763 -16.804 -19.206 1.00 80.50 241 ASN A O 1
ATOM 2034 N N . LYS A 1 242 ? 10.220 -18.375 -19.848 1.00 84.44 242 LYS A N 1
ATOM 2035 C CA . LYS A 1 242 ? 10.290 -19.015 -18.529 1.00 84.44 242 LYS A CA 1
ATOM 2036 C C . LYS A 1 242 ? 11.100 -18.158 -17.564 1.00 84.44 242 LYS A C 1
ATOM 2038 O O . LYS A 1 242 ? 10.698 -17.972 -16.417 1.00 84.44 242 LYS A O 1
ATOM 2043 N N . ASP A 1 243 ? 12.198 -17.588 -18.050 1.00 88.38 243 ASP A N 1
ATOM 2044 C CA . ASP A 1 243 ? 13.018 -16.651 -17.293 1.00 88.38 243 ASP A CA 1
ATOM 2045 C C . ASP A 1 243 ? 12.255 -15.366 -16.936 1.00 88.38 243 ASP A C 1
ATOM 2047 O O . ASP A 1 243 ? 12.288 -14.944 -15.780 1.00 88.38 243 ASP A O 1
ATOM 2051 N N . LEU A 1 244 ? 11.510 -14.785 -17.885 1.00 92.25 244 LEU A N 1
ATOM 2052 C CA . LEU A 1 244 ? 10.665 -13.617 -17.630 1.00 92.25 244 LEU A CA 1
ATOM 2053 C C . LEU A 1 244 ? 9.642 -13.896 -16.529 1.00 92.25 244 LEU A C 1
ATOM 2055 O O . LEU A 1 244 ? 9.601 -13.166 -15.540 1.00 92.25 244 LEU A O 1
ATOM 2059 N N . ARG A 1 245 ? 8.849 -14.966 -16.672 1.00 92.50 245 ARG A N 1
ATOM 2060 C CA . ARG A 1 245 ? 7.828 -15.337 -15.677 1.00 92.50 245 ARG A CA 1
ATOM 2061 C C . ARG A 1 245 ? 8.437 -15.511 -14.289 1.00 92.50 245 ARG A C 1
ATOM 2063 O O . ARG A 1 245 ? 7.888 -15.012 -13.311 1.00 92.50 245 ARG A O 1
ATOM 2070 N N . LYS A 1 246 ? 9.609 -16.146 -14.210 1.00 92.12 246 LYS A N 1
ATOM 2071 C CA . LYS A 1 246 ? 10.349 -16.309 -12.956 1.00 92.12 246 LYS A CA 1
ATOM 2072 C C . LYS A 1 246 ? 10.778 -14.968 -12.357 1.00 92.12 246 LYS A C 1
ATOM 2074 O O . LYS A 1 246 ? 10.577 -14.760 -11.164 1.00 92.12 246 LYS A O 1
ATOM 2079 N N . ARG A 1 247 ? 11.355 -14.060 -13.151 1.00 92.62 247 ARG A N 1
ATOM 2080 C CA . ARG A 1 247 ? 11.784 -12.732 -12.675 1.00 92.62 247 ARG A CA 1
ATOM 2081 C C . ARG A 1 247 ? 10.606 -11.885 -12.206 1.00 92.62 247 ARG A C 1
ATOM 2083 O O . ARG A 1 247 ? 10.692 -11.301 -11.131 1.00 92.62 247 ARG A O 1
ATOM 2090 N N . VAL A 1 248 ? 9.501 -11.879 -12.953 1.00 95.56 248 VAL A N 1
ATOM 2091 C CA . VAL A 1 248 ? 8.257 -11.197 -12.561 1.00 95.56 248 VAL A CA 1
ATOM 2092 C C . VAL A 1 248 ? 7.730 -11.755 -11.240 1.00 95.56 248 VAL A C 1
ATOM 2094 O O . VAL A 1 248 ? 7.470 -10.981 -10.326 1.00 95.56 248 VAL A O 1
ATOM 2097 N N . ALA A 1 249 ? 7.636 -13.081 -11.095 1.00 94.50 249 ALA A N 1
ATOM 2098 C CA . ALA A 1 249 ? 7.168 -13.708 -9.857 1.00 94.50 249 ALA A CA 1
ATOM 2099 C C . ALA A 1 249 ? 8.069 -13.370 -8.654 1.00 94.50 249 ALA A C 1
ATOM 2101 O O . ALA A 1 249 ? 7.577 -12.976 -7.599 1.00 94.50 249 ALA A O 1
ATOM 2102 N N . MET A 1 250 ? 9.394 -13.448 -8.822 1.00 91.75 250 MET A N 1
ATOM 2103 C CA . MET A 1 250 ? 10.353 -13.079 -7.772 1.00 91.75 250 MET A CA 1
ATOM 2104 C C . MET A 1 250 ? 10.260 -11.597 -7.387 1.00 91.75 250 MET A C 1
ATOM 2106 O O . MET A 1 250 ? 10.411 -11.248 -6.213 1.00 91.75 250 MET A O 1
ATOM 2110 N N . LEU A 1 251 ? 10.019 -10.719 -8.364 1.00 94.00 251 LEU A N 1
ATOM 2111 C CA . LEU A 1 251 ? 9.875 -9.291 -8.118 1.00 94.00 251 LEU A CA 1
ATOM 2112 C C . LEU A 1 251 ? 8.551 -8.980 -7.414 1.00 94.00 251 LEU A C 1
ATOM 2114 O O . LEU A 1 251 ? 8.584 -8.263 -6.422 1.00 94.00 251 LEU A O 1
ATOM 2118 N N . LYS A 1 252 ? 7.434 -9.598 -7.822 1.00 93.81 252 LYS A N 1
ATOM 2119 C CA . LYS A 1 252 ? 6.145 -9.520 -7.108 1.00 93.81 252 LYS A CA 1
ATOM 2120 C C . LYS A 1 252 ? 6.245 -10.028 -5.670 1.00 93.81 252 LYS A C 1
ATOM 2122 O O . LYS A 1 252 ? 5.604 -9.481 -4.788 1.00 93.81 252 LYS A O 1
ATOM 2127 N N . GLN A 1 253 ? 7.075 -11.033 -5.397 1.00 91.19 253 GLN A N 1
ATOM 2128 C CA . GLN A 1 253 ? 7.314 -11.477 -4.022 1.00 91.19 253 GLN A CA 1
ATOM 2129 C C . GLN A 1 253 ? 8.118 -10.451 -3.206 1.00 91.19 253 GLN A C 1
ATOM 2131 O O . GLN A 1 253 ? 7.900 -10.297 -2.009 1.00 91.19 253 GLN A O 1
ATOM 2136 N N . SER A 1 254 ? 9.071 -9.770 -3.844 1.00 91.50 254 SER A N 1
ATOM 2137 C CA . SER A 1 254 ? 9.953 -8.803 -3.176 1.00 91.50 254 SER A CA 1
ATOM 2138 C C . SER A 1 254 ? 9.296 -7.432 -2.998 1.00 91.50 254 SER A C 1
ATOM 2140 O O . SER A 1 254 ? 9.628 -6.715 -2.059 1.00 91.50 254 SER A O 1
ATOM 2142 N N . LEU A 1 255 ? 8.389 -7.080 -3.910 1.00 93.75 255 LEU A N 1
ATOM 2143 C CA . LEU A 1 255 ? 7.628 -5.834 -3.977 1.00 93.75 255 LEU A CA 1
ATOM 2144 C C . LEU A 1 255 ? 6.128 -6.151 -4.167 1.00 93.75 255 LEU A C 1
ATOM 2146 O O . LEU A 1 255 ? 5.567 -5.903 -5.235 1.00 93.75 255 LEU A O 1
ATOM 2150 N N . PRO A 1 256 ? 5.482 -6.744 -3.145 1.00 93.56 256 PRO A N 1
ATOM 2151 C CA . PRO A 1 256 ? 4.107 -7.248 -3.223 1.00 93.56 256 PRO A CA 1
ATOM 2152 C C . PRO A 1 256 ? 3.035 -6.204 -3.537 1.00 93.56 256 PRO A C 1
ATOM 2154 O O . PRO A 1 256 ? 1.983 -6.566 -4.062 1.00 93.56 256 PRO A O 1
ATOM 2157 N N . PHE A 1 257 ? 3.308 -4.939 -3.225 1.00 95.75 257 PHE A N 1
ATOM 2158 C CA . PHE A 1 257 ? 2.368 -3.823 -3.332 1.00 95.75 257 PHE A CA 1
ATOM 2159 C C . PHE A 1 257 ? 2.638 -2.930 -4.551 1.00 95.75 257 PHE A C 1
ATOM 2161 O O . PHE A 1 257 ? 2.089 -1.838 -4.663 1.00 95.75 257 PHE A O 1
ATOM 2168 N N . HIS A 1 258 ? 3.469 -3.402 -5.484 1.00 96.62 258 HIS A N 1
ATOM 2169 C CA . HIS A 1 258 ? 3.808 -2.703 -6.721 1.00 96.62 258 HIS A CA 1
ATOM 2170 C C . HIS A 1 258 ? 3.231 -3.421 -7.931 1.00 96.62 258 HIS A C 1
ATOM 2172 O O . HIS A 1 258 ? 3.235 -4.651 -8.001 1.00 96.62 258 HIS A O 1
ATOM 2178 N N . GLN A 1 259 ? 2.787 -2.654 -8.926 1.00 97.88 259 GLN A N 1
ATOM 2179 C CA . GLN A 1 259 ? 2.424 -3.230 -10.214 1.00 97.88 259 GLN A CA 1
ATOM 2180 C C . GLN A 1 259 ? 3.703 -3.661 -10.934 1.00 97.88 259 GLN A C 1
ATOM 2182 O O . GLN A 1 259 ? 4.572 -2.842 -11.243 1.00 97.88 259 GLN A O 1
ATOM 2187 N N . VAL A 1 260 ? 3.807 -4.962 -11.194 1.00 97.56 260 VAL A N 1
ATOM 2188 C CA . VAL A 1 260 ? 4.922 -5.576 -11.918 1.00 97.56 260 VAL A CA 1
ATOM 2189 C C . VAL A 1 260 ? 4.369 -6.277 -13.149 1.00 97.56 260 VAL A C 1
ATOM 2191 O 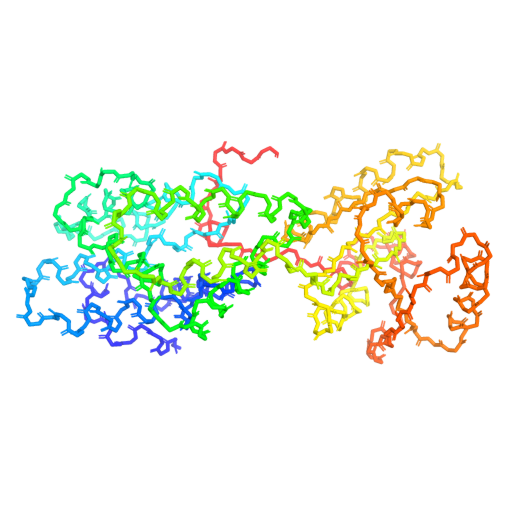O . VAL A 1 260 ? 3.631 -7.260 -13.025 1.00 97.56 260 VAL A O 1
ATOM 2194 N N . GLU A 1 261 ? 4.779 -5.803 -14.318 1.00 96.81 261 GLU A N 1
ATOM 2195 C CA . GLU A 1 261 ? 4.358 -6.311 -15.622 1.00 96.81 261 GLU A CA 1
ATOM 2196 C C . GLU A 1 261 ? 5.558 -6.898 -16.359 1.00 96.81 261 GLU A C 1
ATOM 2198 O O . GLU A 1 261 ? 6.645 -6.321 -16.364 1.00 96.81 261 GLU A O 1
ATOM 2203 N N . GLY A 1 262 ? 5.375 -8.054 -16.989 1.00 96.06 262 GLY A N 1
ATOM 2204 C CA . GLY A 1 262 ? 6.353 -8.598 -17.926 1.00 96.06 262 GLY A CA 1
ATOM 2205 C C . GLY A 1 262 ? 5.948 -8.246 -19.349 1.00 96.06 262 GLY A C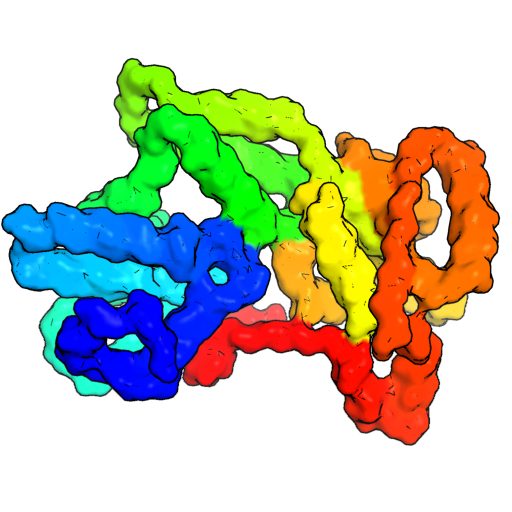 1
ATOM 2206 O O . GLY A 1 262 ? 4.783 -8.414 -19.693 1.00 96.06 262 GLY A O 1
ATOM 2207 N N . PHE A 1 263 ? 6.891 -7.821 -20.185 1.00 94.56 263 PHE A N 1
ATOM 2208 C CA . PHE A 1 263 ? 6.602 -7.523 -21.588 1.00 94.56 263 PHE A CA 1
ATOM 2209 C C . PHE A 1 263 ? 7.590 -8.196 -22.543 1.00 94.56 263 PHE A C 1
ATOM 2211 O O . PHE A 1 263 ? 8.717 -8.547 -22.177 1.00 94.56 263 PHE A O 1
ATOM 2218 N N . GLN A 1 264 ? 7.124 -8.378 -23.777 1.00 90.94 264 GLN A N 1
ATOM 2219 C CA . GLN A 1 264 ? 7.866 -8.915 -24.916 1.00 90.94 264 GLN A CA 1
ATOM 2220 C C . GLN A 1 264 ? 7.850 -7.879 -26.046 1.00 90.94 264 GLN A C 1
ATOM 2222 O O . GLN A 1 264 ? 6.904 -7.102 -26.148 1.00 90.94 264 GLN A O 1
ATOM 2227 N N . GLY A 1 265 ? 8.875 -7.881 -26.898 1.00 89.62 265 GLY A N 1
ATOM 2228 C CA . GLY A 1 265 ? 8.994 -6.913 -27.994 1.00 89.62 265 GLY A CA 1
ATOM 2229 C C . GLY A 1 265 ? 9.479 -5.537 -27.532 1.00 89.62 265 GLY A C 1
ATOM 2230 O O . GLY A 1 265 ? 10.231 -5.428 -26.557 1.00 89.62 265 GLY A O 1
ATOM 2231 N N . PHE A 1 266 ? 9.091 -4.484 -28.254 1.00 91.75 266 PHE A N 1
ATOM 2232 C CA . PHE A 1 266 ? 9.547 -3.130 -27.959 1.00 91.75 266 PHE A CA 1
ATOM 2233 C C . PHE A 1 266 ? 8.841 -2.540 -26.736 1.00 91.75 266 PHE A C 1
ATOM 2235 O O . PHE A 1 266 ? 7.631 -2.654 -26.549 1.00 91.75 266 PHE A O 1
ATOM 2242 N N . LEU A 1 267 ? 9.613 -1.828 -25.915 1.00 93.12 267 LEU A N 1
ATOM 2243 C CA . LEU A 1 267 ? 9.096 -1.111 -24.750 1.00 93.12 267 LEU A CA 1
ATOM 2244 C C . LEU A 1 267 ? 8.078 -0.024 -25.133 1.00 93.12 267 LEU A C 1
ATOM 2246 O O . LEU A 1 267 ? 7.147 0.243 -24.378 1.00 93.12 267 LEU A O 1
ATOM 2250 N N . THR A 1 268 ? 8.241 0.588 -26.306 1.00 93.81 268 THR A N 1
ATOM 2251 C CA . THR A 1 268 ? 7.293 1.560 -26.865 1.00 93.81 268 THR A CA 1
ATOM 2252 C C . THR A 1 268 ? 5.922 0.936 -27.118 1.00 93.81 268 THR A C 1
ATOM 2254 O O . THR A 1 268 ? 4.913 1.576 -26.830 1.00 93.81 268 THR A O 1
ATOM 2257 N N . ASP A 1 269 ? 5.864 -0.312 -27.585 1.00 94.00 269 ASP A N 1
ATOM 2258 C CA . ASP A 1 269 ? 4.601 -1.021 -27.815 1.00 94.00 269 ASP A CA 1
ATOM 2259 C C . ASP A 1 269 ? 3.919 -1.385 -26.497 1.00 94.00 269 ASP A C 1
ATOM 2261 O O . ASP A 1 269 ? 2.719 -1.159 -26.348 1.00 94.00 269 ASP A O 1
ATOM 2265 N N . PHE A 1 270 ? 4.687 -1.850 -25.506 1.00 94.81 270 PHE A N 1
ATOM 2266 C CA . PHE A 1 270 ? 4.173 -2.070 -24.150 1.00 94.81 270 PHE A CA 1
ATOM 2267 C C . PHE A 1 270 ? 3.572 -0.787 -23.557 1.00 94.81 270 PHE A C 1
ATOM 2269 O O . PHE A 1 270 ? 2.458 -0.803 -23.042 1.00 94.81 270 PHE A O 1
ATOM 2276 N N . ILE A 1 271 ? 4.275 0.343 -23.680 1.00 94.25 271 ILE A N 1
ATOM 2277 C CA . ILE A 1 271 ? 3.788 1.645 -23.207 1.00 94.25 271 ILE A CA 1
ATOM 2278 C C . ILE A 1 271 ? 2.475 2.035 -23.902 1.00 94.25 271 ILE A C 1
ATOM 2280 O O . ILE A 1 271 ? 1.540 2.468 -23.229 1.00 94.25 271 ILE A O 1
ATOM 2284 N N . LYS A 1 272 ? 2.372 1.853 -25.226 1.00 92.81 272 LYS A N 1
ATOM 2285 C CA . LYS A 1 272 ? 1.139 2.134 -25.984 1.00 92.81 272 LYS A CA 1
ATOM 2286 C C . LYS A 1 272 ? -0.032 1.264 -25.513 1.00 92.81 272 LYS A C 1
ATOM 2288 O O . LYS A 1 272 ? -1.151 1.760 -25.410 1.00 92.81 272 LYS A O 1
ATOM 2293 N N . GLN A 1 273 ? 0.224 -0.006 -25.198 1.00 94.12 273 GLN A N 1
ATOM 2294 C CA . GLN A 1 273 ? -0.800 -0.959 -24.751 1.00 94.12 273 GLN A CA 1
ATOM 2295 C C . GLN A 1 273 ? -1.428 -0.605 -23.396 1.00 94.12 273 GLN A C 1
ATOM 2297 O O . GLN A 1 273 ? -2.565 -1.002 -23.155 1.00 94.12 273 GLN A O 1
ATOM 2302 N N . LEU A 1 274 ? -0.746 0.164 -22.537 1.00 93.25 274 LEU A N 1
ATOM 2303 C CA . LEU A 1 274 ? -1.312 0.609 -21.255 1.00 93.25 274 LEU A CA 1
ATOM 2304 C C . LEU A 1 274 ? -2.534 1.530 -21.436 1.00 93.25 274 LEU A C 1
ATOM 2306 O O . LEU A 1 274 ? -3.398 1.586 -20.567 1.00 93.25 274 LEU A O 1
ATOM 2310 N N . GLY A 1 275 ? -2.640 2.244 -22.564 1.00 92.12 275 GLY A N 1
ATOM 2311 C CA . GLY A 1 275 ? -3.819 3.061 -22.878 1.00 92.12 275 GLY A CA 1
ATOM 2312 C C . GLY A 1 275 ? -3.953 4.353 -22.058 1.00 92.12 275 GLY A C 1
ATOM 2313 O O . GLY A 1 275 ? -5.032 4.946 -22.012 1.00 92.12 275 GLY A O 1
ATOM 2314 N N . TYR A 1 276 ? -2.881 4.808 -21.406 1.00 93.19 276 TYR A N 1
ATOM 2315 C CA . TYR A 1 276 ? -2.815 6.092 -20.703 1.00 93.19 276 TYR A CA 1
ATOM 2316 C C . TYR A 1 276 ? -1.416 6.715 -20.800 1.00 93.19 276 TYR A C 1
ATOM 2318 O O . TYR A 1 276 ? -0.439 6.046 -21.136 1.00 93.19 276 TYR A O 1
ATOM 2326 N N . LYS A 1 277 ? -1.320 8.025 -20.533 1.00 93.62 277 LYS A N 1
ATOM 2327 C CA . LYS A 1 277 ? -0.049 8.761 -20.581 1.00 93.62 277 LYS A CA 1
ATOM 2328 C C . LYS A 1 277 ? 0.898 8.228 -19.510 1.00 93.62 277 LYS A C 1
ATOM 2330 O O . LYS A 1 277 ? 0.529 8.133 -18.342 1.00 93.62 277 LYS A O 1
ATOM 2335 N N . VAL A 1 278 ? 2.129 7.939 -19.911 1.00 96.31 278 VAL A N 1
ATOM 2336 C CA . VAL A 1 278 ? 3.189 7.506 -19.001 1.00 96.31 278 VAL A CA 1
ATOM 2337 C C . VAL A 1 278 ? 4.504 8.185 -19.345 1.00 96.31 278 VAL A C 1
ATOM 2339 O O . VAL A 1 278 ? 4.748 8.569 -20.491 1.00 96.31 278 VAL A O 1
ATOM 2342 N N . THR A 1 279 ? 5.372 8.272 -18.347 1.00 97.62 279 THR A N 1
ATOM 2343 C CA . THR A 1 279 ? 6.755 8.714 -18.507 1.00 97.62 279 THR A CA 1
ATOM 2344 C C . THR A 1 279 ? 7.679 7.549 -18.204 1.00 97.62 279 THR A C 1
ATOM 2346 O O . THR A 1 279 ? 7.592 6.923 -17.149 1.00 97.62 279 THR A O 1
ATOM 2349 N N . LEU A 1 280 ? 8.588 7.243 -19.119 1.00 97.19 280 LEU A N 1
ATOM 2350 C CA . LEU A 1 280 ? 9.604 6.233 -18.898 1.00 97.19 280 LEU A CA 1
ATOM 2351 C C . LEU A 1 280 ? 10.578 6.704 -17.817 1.00 97.19 280 LEU A C 1
ATOM 2353 O O . LEU A 1 280 ? 11.106 7.812 -17.859 1.00 97.19 280 LEU A O 1
ATOM 2357 N N . VAL A 1 281 ? 10.843 5.830 -16.860 1.00 97.88 281 VAL A N 1
ATOM 2358 C CA . VAL A 1 281 ? 11.801 6.042 -15.784 1.00 97.88 281 VAL A CA 1
ATOM 2359 C C . VAL A 1 281 ? 13.037 5.202 -16.074 1.00 97.88 281 VAL A C 1
ATOM 2361 O O . VAL A 1 281 ? 12.937 3.992 -16.293 1.00 97.88 281 VAL A O 1
ATOM 2364 N N . ARG A 1 282 ? 14.211 5.834 -16.043 1.00 95.19 282 ARG A N 1
ATOM 2365 C CA . ARG A 1 282 ? 15.515 5.174 -16.189 1.00 95.19 282 ARG A CA 1
ATOM 2366 C C . ARG A 1 282 ? 16.447 5.565 -15.049 1.00 95.19 282 ARG A C 1
ATOM 2368 O O . ARG A 1 282 ? 16.399 6.681 -14.537 1.00 95.19 282 ARG A O 1
ATOM 2375 N N . GLY A 1 283 ? 17.288 4.623 -14.634 1.00 93.75 283 GLY A N 1
ATOM 2376 C CA . GLY A 1 283 ? 18.314 4.849 -13.620 1.00 93.75 283 GLY A CA 1
ATOM 2377 C C . GLY A 1 283 ? 19.676 5.028 -14.274 1.00 93.75 283 GLY A C 1
ATOM 2378 O O . GLY A 1 283 ? 20.027 4.230 -15.135 1.00 93.75 283 GLY A O 1
ATOM 2379 N N . LEU A 1 284 ? 20.443 6.025 -13.842 1.00 91.69 284 LEU A N 1
ATOM 2380 C CA . LEU A 1 284 ? 21.810 6.267 -14.309 1.00 91.69 284 LEU A CA 1
ATOM 2381 C C . LEU A 1 284 ? 22.797 6.063 -13.161 1.00 91.69 284 LEU A C 1
ATOM 2383 O O . LEU A 1 284 ? 22.591 6.606 -12.070 1.00 91.69 284 LEU A O 1
ATOM 2387 N N . ARG A 1 285 ? 23.871 5.299 -13.380 1.00 87.12 285 ARG A N 1
ATOM 2388 C CA . ARG A 1 285 ? 24.954 5.152 -12.389 1.00 87.12 285 ARG A CA 1
ATOM 2389 C C . ARG A 1 285 ? 26.116 6.094 -12.666 1.00 87.12 285 ARG A C 1
ATOM 2391 O O . ARG A 1 285 ? 26.704 6.600 -11.717 1.00 87.12 285 ARG A O 1
ATOM 2398 N N . ASP A 1 286 ? 26.418 6.329 -13.937 1.00 84.81 286 ASP A N 1
ATOM 2399 C CA . ASP A 1 286 ? 27.544 7.135 -14.398 1.00 84.81 286 ASP A CA 1
ATOM 2400 C C . ASP A 1 286 ? 27.254 7.788 -15.767 1.00 84.81 286 ASP A C 1
ATOM 2402 O O . ASP A 1 286 ? 26.133 7.746 -16.285 1.00 84.81 286 ASP A O 1
ATOM 2406 N N . SER A 1 287 ? 28.269 8.433 -16.345 1.00 85.44 287 SER A N 1
ATOM 2407 C CA . SER A 1 287 ? 28.199 9.069 -17.664 1.00 85.44 287 SER A CA 1
ATOM 2408 C C . SER A 1 287 ? 28.113 8.075 -18.831 1.00 85.44 287 SER A C 1
ATOM 2410 O O . SER A 1 287 ? 27.609 8.437 -19.900 1.00 85.44 287 SER A O 1
ATOM 2412 N N . TYR A 1 288 ? 28.572 6.832 -18.653 1.00 85.69 288 TYR A N 1
ATOM 2413 C CA . TYR A 1 288 ? 28.486 5.798 -19.685 1.00 85.69 288 TYR A CA 1
ATOM 2414 C C . TYR A 1 288 ? 27.044 5.322 -19.849 1.00 85.69 288 TYR A C 1
ATOM 2416 O O . TYR A 1 288 ? 26.555 5.256 -20.980 1.00 85.69 288 TYR A O 1
ATOM 2424 N N . ASP A 1 289 ? 26.341 5.087 -18.735 1.00 86.50 289 ASP A N 1
ATOM 2425 C CA . ASP A 1 289 ? 24.911 4.760 -18.742 1.00 86.50 289 ASP A CA 1
ATOM 2426 C C . ASP A 1 289 ? 24.109 5.857 -19.474 1.00 86.50 289 ASP A C 1
ATOM 2428 O O . ASP A 1 289 ? 23.268 5.545 -20.313 1.00 86.50 289 ASP A O 1
ATOM 2432 N N . LEU A 1 290 ? 24.408 7.142 -19.230 1.00 89.94 290 LEU A N 1
ATOM 2433 C CA . LEU A 1 290 ? 23.707 8.256 -19.889 1.00 89.94 290 LEU A CA 1
ATOM 2434 C C . LEU A 1 290 ? 23.889 8.242 -21.411 1.00 89.94 290 LEU A C 1
ATOM 2436 O O . LEU A 1 290 ? 22.938 8.473 -22.154 1.00 89.94 290 LEU A O 1
ATOM 2440 N N . THR A 1 291 ? 25.107 7.973 -21.878 1.00 90.69 291 THR A N 1
ATOM 2441 C CA . THR A 1 291 ? 25.403 7.939 -23.317 1.00 90.69 291 THR A CA 1
ATOM 2442 C C . THR A 1 291 ? 24.648 6.797 -23.998 1.00 90.69 291 THR A C 1
ATOM 2444 O O . THR A 1 291 ? 24.038 6.996 -25.049 1.00 90.69 291 THR A O 1
ATOM 2447 N N . TYR A 1 292 ? 24.640 5.614 -23.377 1.00 91.25 292 TYR A N 1
ATOM 2448 C CA . TYR A 1 292 ? 23.884 4.463 -23.869 1.00 91.25 292 TYR A CA 1
ATOM 2449 C C . TYR A 1 292 ? 22.374 4.742 -23.901 1.00 91.25 292 TYR A C 1
ATOM 2451 O O . TYR A 1 292 ? 21.729 4.527 -24.929 1.00 91.25 292 TYR A O 1
ATOM 2459 N N . GLU A 1 293 ? 21.815 5.261 -22.807 1.00 92.38 293 GLU A N 1
ATOM 2460 C CA . GLU A 1 293 ? 20.381 5.544 -22.697 1.00 92.38 293 GLU A CA 1
ATOM 2461 C C . GLU A 1 293 ? 19.926 6.652 -23.657 1.00 92.38 293 GLU A C 1
ATOM 2463 O O . GLU A 1 293 ? 18.856 6.538 -24.248 1.00 92.38 293 GLU A O 1
ATOM 2468 N N . ASN A 1 294 ? 20.747 7.678 -23.905 1.00 91.31 294 ASN A N 1
ATOM 2469 C CA . ASN A 1 294 ? 20.431 8.701 -24.906 1.00 91.31 294 ASN A CA 1
ATOM 2470 C C . ASN A 1 294 ? 20.315 8.117 -26.319 1.00 91.31 294 ASN A C 1
ATOM 2472 O O . ASN A 1 294 ? 19.414 8.503 -27.061 1.00 91.31 294 ASN A O 1
ATOM 2476 N N . ASN A 1 295 ? 21.178 7.169 -26.694 1.00 92.19 295 ASN A N 1
ATOM 2477 C CA . ASN A 1 295 ? 21.057 6.499 -27.990 1.00 92.19 295 ASN A CA 1
ATOM 2478 C C . ASN A 1 295 ? 19.771 5.663 -28.067 1.00 92.19 295 ASN A C 1
ATOM 2480 O O . ASN A 1 295 ? 19.084 5.683 -29.086 1.00 92.19 295 ASN A O 1
ATOM 2484 N N . GLN A 1 296 ? 19.415 4.967 -26.982 1.00 91.88 296 GLN A N 1
ATOM 2485 C CA . GLN A 1 296 ? 18.152 4.225 -26.906 1.00 91.88 296 GLN A CA 1
ATOM 2486 C C . GLN A 1 296 ? 16.938 5.154 -27.005 1.00 91.88 296 GLN A C 1
ATOM 2488 O O . GLN A 1 296 ? 15.976 4.824 -27.695 1.00 91.88 296 GLN A O 1
ATOM 2493 N N . LEU A 1 297 ? 16.992 6.325 -26.367 1.00 93.06 297 LEU A N 1
ATOM 2494 C CA . LEU A 1 297 ? 15.940 7.333 -26.445 1.00 93.06 297 LEU A CA 1
ATOM 2495 C C . LEU A 1 297 ? 15.691 7.776 -27.890 1.00 93.06 297 LEU A C 1
ATOM 2497 O O . LEU A 1 297 ? 14.540 7.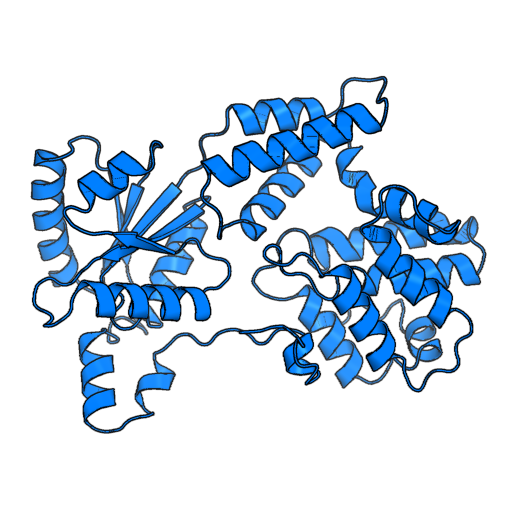772 -28.307 1.00 93.06 297 LEU A O 1
ATOM 2501 N N . ARG A 1 298 ? 16.735 8.068 -28.677 1.00 93.69 298 ARG A N 1
ATOM 2502 C CA . ARG A 1 298 ? 16.567 8.461 -30.092 1.00 93.69 298 ARG A CA 1
ATOM 2503 C C . ARG A 1 298 ? 15.830 7.401 -30.911 1.00 93.69 298 ARG A C 1
ATOM 2505 O O . ARG A 1 298 ? 14.880 7.723 -31.611 1.00 93.69 298 ARG A O 1
ATOM 2512 N N . LEU A 1 299 ? 16.187 6.129 -30.736 1.00 92.38 299 LEU A N 1
ATOM 2513 C CA . LEU A 1 299 ? 15.482 5.021 -31.392 1.00 92.38 299 LEU A CA 1
ATOM 2514 C C . LEU A 1 299 ? 14.018 4.914 -30.935 1.00 92.38 299 LEU A C 1
ATOM 2516 O O . LEU A 1 299 ? 13.130 4.598 -31.724 1.00 92.38 299 LEU A O 1
ATOM 2520 N N . MET A 1 300 ? 13.748 5.161 -29.650 1.00 93.38 300 MET A N 1
ATOM 2521 C CA . MET A 1 300 ? 12.381 5.170 -29.130 1.00 93.38 300 MET A CA 1
ATOM 2522 C C . MET A 1 300 ? 11.566 6.353 -29.659 1.00 93.38 300 MET A C 1
ATOM 2524 O O . MET A 1 300 ? 10.384 6.162 -29.930 1.00 93.38 300 MET A O 1
ATOM 2528 N N . GLU A 1 301 ? 12.170 7.531 -29.825 1.00 94.31 301 GLU A N 1
ATOM 2529 C CA . GLU A 1 301 ? 11.535 8.717 -30.415 1.00 94.31 301 GLU A CA 1
ATOM 2530 C C . GLU A 1 301 ? 11.128 8.460 -31.873 1.00 94.31 301 GLU A C 1
ATOM 2532 O O . GLU A 1 301 ? 10.013 8.816 -32.251 1.00 94.31 301 GLU A O 1
ATOM 2537 N N . ASP A 1 302 ? 11.949 7.747 -32.653 1.00 94.00 302 ASP A N 1
ATOM 2538 C CA . ASP A 1 302 ? 11.608 7.351 -34.029 1.00 94.00 302 ASP A CA 1
ATOM 2539 C C . ASP A 1 302 ? 10.361 6.442 -34.082 1.00 94.00 302 ASP A C 1
ATOM 2541 O O . ASP A 1 302 ? 9.503 6.580 -34.955 1.00 94.00 302 ASP A O 1
ATOM 2545 N N . MET A 1 303 ? 10.225 5.512 -33.128 1.00 91.88 303 MET A N 1
ATOM 2546 C CA . MET A 1 303 ? 9.098 4.562 -33.061 1.00 91.88 303 MET A CA 1
ATOM 2547 C C . MET A 1 303 ? 7.855 5.118 -32.345 1.00 91.88 303 MET A C 1
ATOM 2549 O O . MET A 1 303 ? 6.723 4.640 -32.531 1.00 91.88 303 MET A O 1
ATOM 2553 N N . TYR A 1 304 ? 8.061 6.066 -31.437 1.00 93.06 304 TYR A N 1
ATOM 2554 C CA . TYR A 1 304 ? 7.029 6.677 -30.616 1.00 93.06 304 TYR A CA 1
ATOM 2555 C C . TYR A 1 304 ? 7.434 8.105 -30.219 1.00 93.06 304 TYR A C 1
ATOM 2557 O O . TYR A 1 304 ? 7.935 8.318 -29.114 1.00 93.06 304 TYR A O 1
ATOM 2565 N N . PRO A 1 305 ? 7.139 9.106 -31.070 1.00 91.06 305 PRO A N 1
ATOM 2566 C CA . PRO A 1 305 ? 7.561 10.494 -30.849 1.00 91.06 305 PRO A CA 1
ATOM 2567 C C . PRO A 1 305 ? 7.033 11.148 -29.564 1.00 91.06 305 PRO A C 1
ATOM 2569 O O . PRO A 1 305 ? 7.529 12.187 -29.149 1.00 91.06 305 PRO A O 1
ATOM 2572 N N . GLN A 1 306 ? 6.008 10.565 -28.933 1.00 88.50 306 GLN A N 1
ATOM 2573 C CA . GLN A 1 306 ? 5.434 11.046 -27.670 1.00 88.50 306 GLN A CA 1
ATOM 2574 C C . GLN A 1 306 ? 6.105 10.427 -26.431 1.00 88.50 306 GLN A C 1
ATOM 2576 O O . GLN A 1 306 ? 5.621 10.614 -25.311 1.00 88.50 306 GLN A O 1
ATOM 2581 N N . VAL A 1 307 ? 7.179 9.647 -26.606 1.00 91.12 307 VAL A N 1
ATOM 2582 C CA . VAL A 1 307 ? 7.920 9.066 -25.486 1.00 91.12 307 VAL A CA 1
ATOM 2583 C C . VAL A 1 307 ? 8.514 10.180 -24.623 1.00 91.12 307 VAL A C 1
ATOM 2585 O O . VAL A 1 307 ? 9.277 11.018 -25.087 1.00 91.12 307 VAL A O 1
ATOM 2588 N N . ASN A 1 308 ? 8.176 10.175 -23.336 1.00 92.75 308 ASN A N 1
ATOM 2589 C CA . ASN A 1 308 ? 8.803 11.041 -22.343 1.00 92.75 308 ASN A CA 1
ATOM 2590 C C . ASN A 1 308 ? 9.704 10.190 -21.461 1.00 92.75 308 ASN A C 1
ATOM 2592 O O . ASN A 1 308 ? 9.269 9.134 -21.000 1.00 92.75 308 ASN A O 1
ATOM 2596 N N . VAL A 1 309 ? 10.929 10.642 -21.192 1.00 95.25 309 VAL A N 1
ATOM 2597 C CA . VAL A 1 309 ? 11.884 9.914 -20.345 1.00 95.25 309 VAL A CA 1
ATOM 2598 C C . VAL A 1 309 ? 12.418 10.815 -19.241 1.00 95.25 309 VAL A C 1
ATOM 2600 O O . VAL A 1 309 ? 12.794 11.958 -19.481 1.00 95.25 309 VAL A O 1
ATOM 2603 N N . VAL A 1 310 ? 12.463 10.282 -18.022 1.00 96.44 310 VAL A N 1
ATOM 2604 C CA . VAL A 1 310 ? 13.096 10.907 -16.860 1.00 96.44 310 VAL A CA 1
ATOM 2605 C C . VAL A 1 310 ? 14.188 9.988 -16.336 1.00 96.44 310 VAL A C 1
ATOM 2607 O O . VAL A 1 310 ? 13.968 8.803 -16.066 1.00 96.44 310 VAL A O 1
ATOM 2610 N N . TYR A 1 311 ? 15.367 10.571 -16.152 1.00 96.12 311 TYR A N 1
ATOM 2611 C CA . TYR A 1 311 ? 16.528 9.902 -15.591 1.00 96.12 311 TYR A CA 1
ATOM 2612 C C . TYR A 1 311 ? 16.688 10.235 -14.110 1.00 96.12 311 TYR A C 1
ATOM 2614 O O . TYR A 1 311 ? 16.685 11.403 -13.722 1.00 96.12 311 TYR A O 1
ATOM 2622 N N . PHE A 1 312 ? 16.901 9.214 -13.285 1.00 96.06 312 PHE A N 1
ATOM 2623 C CA . PHE A 1 312 ? 17.291 9.377 -11.888 1.00 96.06 312 PHE A CA 1
ATOM 2624 C C . PHE A 1 312 ? 18.708 8.864 -11.674 1.00 96.06 312 PHE A C 1
ATOM 2626 O O . PHE A 1 312 ? 19.020 7.712 -11.977 1.00 96.06 312 PHE A O 1
ATOM 2633 N N . LEU A 1 313 ? 19.557 9.702 -11.086 1.00 93.81 313 LEU A N 1
ATOM 2634 C CA . LEU A 1 313 ? 20.887 9.282 -10.662 1.00 93.81 313 LEU A CA 1
ATOM 2635 C C . LEU A 1 313 ? 20.778 8.337 -9.463 1.00 93.81 313 LEU A C 1
ATOM 2637 O O . LEU A 1 313 ? 20.122 8.655 -8.464 1.00 93.81 313 LEU A O 1
ATOM 2641 N N . CYS A 1 314 ? 21.445 7.189 -9.542 1.00 91.31 314 CYS A N 1
ATOM 2642 C CA . CYS A 1 314 ? 21.594 6.268 -8.422 1.00 91.31 314 CYS A CA 1
ATOM 2643 C C . CYS A 1 314 ? 22.421 6.927 -7.308 1.00 91.31 314 CYS A C 1
ATOM 2645 O O . CYS A 1 314 ? 23.387 7.645 -7.580 1.00 91.31 314 CYS A O 1
ATOM 2647 N N . SER A 1 315 ? 22.046 6.693 -6.050 1.00 92.81 315 SER A N 1
ATOM 2648 C CA . SER A 1 315 ? 22.797 7.200 -4.897 1.00 92.81 315 SER A CA 1
ATOM 2649 C C . SER A 1 315 ? 24.245 6.693 -4.931 1.00 92.81 315 SER A C 1
ATOM 2651 O O . SER A 1 315 ? 24.488 5.522 -5.227 1.00 92.81 315 SER A O 1
ATOM 2653 N N . SER A 1 316 ? 25.213 7.566 -4.633 1.00 89.88 316 SER A N 1
ATOM 2654 C CA . SER A 1 316 ? 26.655 7.298 -4.803 1.00 89.88 316 SER A CA 1
ATOM 2655 C C . SER A 1 316 ? 27.125 6.021 -4.096 1.00 89.88 316 SER A C 1
ATOM 2657 O O . SER A 1 316 ? 27.883 5.228 -4.650 1.00 89.88 316 SER A O 1
ATOM 2659 N N . ASN A 1 317 ? 26.588 5.749 -2.908 1.00 91.81 317 ASN A N 1
ATOM 2660 C CA . ASN A 1 317 ? 26.861 4.542 -2.128 1.00 91.81 317 ASN A CA 1
ATOM 2661 C C . ASN A 1 317 ? 26.332 3.235 -2.756 1.00 91.81 317 ASN A C 1
ATOM 2663 O O . ASN A 1 317 ? 26.674 2.158 -2.271 1.00 91.81 317 ASN A O 1
ATOM 2667 N N . LEU A 1 318 ? 25.511 3.294 -3.807 1.00 92.50 318 LEU A N 1
ATOM 2668 C CA . LEU A 1 318 ? 24.915 2.137 -4.486 1.00 92.50 318 LEU A CA 1
ATOM 2669 C C . LEU A 1 318 ? 25.351 1.999 -5.954 1.00 92.50 318 LEU A C 1
ATOM 2671 O O . LEU A 1 318 ? 25.069 0.963 -6.555 1.00 92.50 318 LEU A O 1
ATOM 2675 N N . GLN A 1 319 ? 26.073 2.975 -6.519 1.00 89.38 319 GLN A N 1
ATOM 2676 C CA . GLN A 1 319 ? 26.493 2.987 -7.933 1.00 89.38 319 GLN A CA 1
ATOM 2677 C C . GLN A 1 319 ? 27.326 1.760 -8.340 1.00 89.38 319 GLN A C 1
ATOM 2679 O O . GLN A 1 319 ? 27.205 1.264 -9.458 1.00 89.38 319 GLN A O 1
ATOM 2684 N N . HIS A 1 320 ? 28.120 1.218 -7.413 1.00 87.50 320 HIS A N 1
ATOM 2685 C CA . HIS A 1 320 ? 28.938 0.021 -7.632 1.00 87.50 320 HIS A CA 1
ATOM 2686 C C . HIS A 1 320 ? 28.119 -1.282 -7.750 1.00 87.50 320 HIS A C 1
ATOM 2688 O O . HIS A 1 320 ? 28.669 -2.333 -8.085 1.00 87.50 320 HIS A O 1
ATOM 2694 N N . ILE A 1 321 ? 26.815 -1.255 -7.449 1.00 91.44 321 ILE A N 1
ATOM 2695 C CA . ILE A 1 321 ? 25.944 -2.433 -7.486 1.00 91.44 321 ILE A CA 1
ATOM 2696 C C . ILE A 1 321 ? 25.317 -2.548 -8.874 1.00 91.44 321 ILE A C 1
ATOM 2698 O O . ILE A 1 321 ? 24.497 -1.724 -9.273 1.00 91.44 321 ILE A O 1
ATOM 2702 N N . SER A 1 322 ? 25.649 -3.625 -9.582 1.00 91.44 322 SER A N 1
ATOM 2703 C CA . SER A 1 322 ? 25.017 -3.990 -10.850 1.00 91.44 322 SER A CA 1
ATOM 2704 C C . SER A 1 322 ? 24.489 -5.418 -10.812 1.00 91.44 322 SER A C 1
ATOM 2706 O O . SER A 1 322 ? 25.029 -6.282 -10.117 1.00 91.44 322 SER A O 1
ATOM 2708 N N . SER A 1 323 ? 23.463 -5.695 -11.615 1.00 89.69 323 SER A N 1
ATOM 2709 C CA . SER A 1 323 ? 22.940 -7.053 -11.799 1.00 89.69 323 SER A CA 1
ATOM 2710 C C . SER A 1 323 ? 24.044 -8.037 -12.214 1.00 89.69 323 SER A C 1
ATOM 2712 O O . SER A 1 323 ? 24.119 -9.142 -11.681 1.00 89.69 323 SER A O 1
ATOM 2714 N N . SER A 1 324 ? 24.966 -7.614 -13.087 1.00 90.69 324 SER A N 1
ATOM 2715 C CA . SER A 1 324 ? 26.128 -8.413 -13.494 1.00 90.69 324 SER A CA 1
ATOM 2716 C C . SER A 1 324 ? 27.074 -8.714 -12.327 1.00 90.69 324 SER A C 1
ATOM 2718 O O . SER A 1 324 ? 27.441 -9.873 -12.138 1.00 90.69 324 SER A O 1
ATOM 2720 N N . ALA A 1 325 ? 27.403 -7.725 -11.490 1.00 92.12 325 ALA A N 1
ATOM 2721 C CA . ALA A 1 325 ? 28.237 -7.933 -10.302 1.00 92.12 325 ALA A CA 1
ATOM 2722 C C . ALA A 1 325 ? 27.558 -8.863 -9.281 1.00 92.12 325 ALA A C 1
ATOM 2724 O O . ALA A 1 325 ? 28.192 -9.754 -8.718 1.00 92.12 325 ALA A O 1
ATOM 2725 N N . VAL A 1 326 ? 26.246 -8.715 -9.082 1.00 92.75 326 VAL A N 1
ATOM 2726 C CA . VAL A 1 326 ? 25.452 -9.578 -8.194 1.00 92.75 326 VAL A CA 1
ATOM 2727 C C . VAL A 1 326 ? 25.441 -11.028 -8.696 1.00 92.75 326 VAL A C 1
ATOM 2729 O O . VAL A 1 326 ? 25.649 -11.950 -7.902 1.00 92.75 326 VAL A O 1
ATOM 2732 N N . ARG A 1 327 ? 25.261 -11.253 -10.007 1.00 91.81 327 ARG A N 1
ATOM 2733 C CA . ARG A 1 327 ? 25.352 -12.593 -10.618 1.00 91.81 327 ARG A CA 1
ATOM 2734 C C . ARG A 1 327 ? 26.762 -13.178 -10.505 1.00 91.81 327 ARG A C 1
ATOM 2736 O O . ARG A 1 327 ? 26.888 -14.355 -10.172 1.00 91.81 327 ARG A O 1
ATOM 2743 N N . MET A 1 328 ? 27.801 -12.365 -10.703 1.00 92.56 328 MET A N 1
ATOM 2744 C CA . MET A 1 328 ? 29.196 -12.782 -10.537 1.00 92.56 328 MET A CA 1
ATOM 2745 C C . MET A 1 328 ? 29.458 -13.263 -9.105 1.00 92.56 328 MET A C 1
ATOM 2747 O O . MET A 1 328 ? 29.886 -14.398 -8.916 1.00 92.56 328 MET A O 1
ATOM 2751 N N . ILE A 1 329 ? 29.104 -12.475 -8.085 1.00 92.62 329 ILE A N 1
ATOM 2752 C CA . ILE A 1 329 ? 29.260 -12.866 -6.670 1.00 92.62 329 ILE A CA 1
ATOM 2753 C C . ILE A 1 329 ? 28.533 -14.183 -6.380 1.00 92.62 329 ILE A C 1
ATOM 2755 O O . ILE A 1 329 ? 29.104 -15.073 -5.751 1.00 92.62 329 ILE A O 1
ATOM 2759 N N . ARG A 1 330 ? 27.299 -14.328 -6.875 1.00 91.31 330 ARG A N 1
ATOM 2760 C CA . ARG A 1 330 ? 26.502 -15.549 -6.710 1.00 91.31 330 ARG A CA 1
ATOM 2761 C C . ARG A 1 330 ? 27.162 -16.777 -7.343 1.00 91.31 330 ARG A C 1
ATOM 2763 O O . ARG A 1 330 ? 27.020 -17.866 -6.792 1.00 91.31 330 ARG A O 1
ATOM 2770 N N . SER A 1 331 ? 27.846 -16.613 -8.478 1.00 90.94 331 SER A N 1
ATOM 2771 C CA . SER A 1 331 ? 28.543 -17.709 -9.166 1.00 90.94 331 SER A CA 1
ATOM 2772 C C . SER A 1 331 ? 29.748 -18.235 -8.379 1.00 90.94 331 SER A C 1
ATOM 2774 O O . SER A 1 331 ? 29.985 -19.437 -8.381 1.00 90.94 331 SER A O 1
ATOM 2776 N N . PHE A 1 332 ? 30.446 -17.365 -7.639 1.00 91.44 332 PHE A N 1
ATOM 2777 C CA . PHE A 1 332 ? 31.584 -17.754 -6.798 1.00 91.44 332 PHE A CA 1
ATOM 2778 C C . PHE A 1 332 ? 31.169 -18.223 -5.399 1.00 91.44 332 PHE A C 1
ATOM 2780 O O . PHE A 1 332 ? 31.750 -19.163 -4.862 1.00 91.44 332 PHE A O 1
ATOM 2787 N N . ASN A 1 333 ? 30.198 -17.560 -4.763 1.00 88.25 333 ASN A N 1
ATOM 2788 C CA . ASN A 1 333 ? 29.760 -17.901 -3.410 1.00 88.25 333 ASN A CA 1
ATOM 2789 C C . ASN A 1 333 ? 28.276 -17.571 -3.200 1.00 88.25 333 ASN A C 1
ATOM 2791 O O . ASN A 1 333 ? 27.894 -16.434 -2.896 1.00 88.25 333 ASN A O 1
ATOM 2795 N N . LYS A 1 334 ? 27.440 -18.602 -3.337 1.00 88.25 334 LYS A N 1
ATOM 2796 C CA . LYS A 1 334 ? 25.991 -18.509 -3.159 1.00 88.25 334 LYS A CA 1
ATOM 2797 C C . LYS A 1 334 ? 25.650 -18.079 -1.728 1.00 88.25 334 LYS A C 1
ATOM 2799 O O . LYS A 1 334 ? 25.964 -18.769 -0.765 1.00 88.25 334 LYS A O 1
ATOM 2804 N N . GLY A 1 335 ? 24.943 -16.964 -1.597 1.00 87.62 335 GLY A N 1
ATOM 2805 C CA . GLY A 1 335 ? 24.502 -16.375 -0.335 1.00 87.62 335 GLY A CA 1
ATOM 2806 C C . GLY A 1 335 ? 25.106 -14.998 -0.062 1.00 87.62 335 GLY A C 1
ATOM 2807 O O . GLY A 1 335 ? 24.431 -14.167 0.552 1.00 87.62 335 GLY A O 1
ATOM 2808 N N . ARG A 1 336 ? 26.322 -14.706 -0.547 1.00 90.75 336 ARG A N 1
ATOM 2809 C CA . ARG A 1 336 ? 26.969 -13.394 -0.338 1.00 90.75 336 ARG A CA 1
ATOM 2810 C C . ARG A 1 336 ? 26.282 -12.269 -1.105 1.00 90.75 336 ARG A C 1
ATOM 2812 O O . ARG A 1 336 ? 26.333 -11.117 -0.675 1.00 90.75 336 ARG A O 1
ATOM 2819 N N . GLU A 1 337 ? 25.598 -12.588 -2.197 1.00 91.62 337 GLU A N 1
ATOM 2820 C CA . GLU A 1 337 ? 24.845 -11.635 -3.007 1.00 91.62 337 GLU A CA 1
ATOM 2821 C C . GLU A 1 337 ? 23.622 -11.065 -2.269 1.00 91.62 337 GLU A C 1
ATOM 2823 O O . GLU A 1 337 ? 23.194 -9.947 -2.554 1.00 91.62 337 GLU A O 1
ATOM 2828 N N . LYS A 1 338 ? 23.094 -11.786 -1.264 1.00 90.12 338 LYS A N 1
ATOM 2829 C CA . LYS A 1 338 ? 21.871 -11.414 -0.529 1.00 90.12 338 LYS A CA 1
ATOM 2830 C C . LYS A 1 338 ? 21.947 -10.034 0.124 1.00 90.12 338 LYS A C 1
ATOM 2832 O O . LYS A 1 338 ? 20.913 -9.398 0.301 1.00 90.12 338 LYS A O 1
ATOM 2837 N N . LYS A 1 339 ? 23.144 -9.545 0.472 1.00 91.44 339 LYS A N 1
ATOM 2838 C CA . LYS A 1 339 ? 23.319 -8.205 1.063 1.00 91.44 339 LYS A CA 1
ATOM 2839 C C . LYS A 1 339 ? 23.033 -7.061 0.081 1.00 91.44 339 LYS A C 1
ATOM 2841 O O . LYS A 1 339 ? 22.824 -5.933 0.527 1.00 91.44 339 LYS A O 1
ATOM 2846 N N . TYR A 1 340 ? 23.007 -7.344 -1.222 1.00 93.25 340 TYR A N 1
ATOM 2847 C CA . TYR A 1 340 ? 22.714 -6.384 -2.291 1.00 93.25 340 TYR A CA 1
ATOM 2848 C C . TYR A 1 340 ? 21.272 -6.468 -2.800 1.00 93.25 340 TYR A C 1
ATOM 2850 O O . TYR A 1 340 ? 20.841 -5.591 -3.546 1.00 93.25 340 TYR A O 1
ATOM 2858 N N . LEU A 1 341 ? 20.525 -7.499 -2.402 1.00 92.06 341 LEU A N 1
ATOM 2859 C CA . LEU A 1 341 ? 19.128 -7.687 -2.782 1.00 92.06 341 LEU A CA 1
ATOM 2860 C C . LEU A 1 341 ? 18.193 -6.975 -1.799 1.00 92.06 341 LEU A C 1
ATOM 2862 O O . LEU A 1 341 ? 18.552 -6.715 -0.646 1.00 92.06 341 LEU A O 1
ATOM 2866 N N . VAL A 1 342 ? 16.989 -6.664 -2.274 1.00 89.81 342 VAL A N 1
ATOM 2867 C CA . VAL A 1 342 ? 15.886 -6.195 -1.428 1.00 89.81 342 VAL A CA 1
ATOM 2868 C C . VAL A 1 342 ? 15.265 -7.408 -0.737 1.00 89.81 342 VAL A C 1
ATOM 2870 O O . VAL A 1 342 ? 15.157 -8.476 -1.338 1.00 89.81 342 VAL A O 1
ATOM 2873 N N . LYS A 1 343 ? 14.901 -7.262 0.537 1.00 82.62 343 LYS A N 1
ATOM 2874 C CA . LYS A 1 343 ? 14.171 -8.284 1.293 1.00 82.62 343 LYS A CA 1
ATOM 2875 C C . LYS A 1 343 ? 12.730 -7.819 1.454 1.00 82.62 343 LYS A C 1
ATOM 2877 O O . LYS A 1 343 ? 12.526 -6.640 1.723 1.00 82.62 343 LYS A O 1
ATOM 2882 N N . ALA A 1 344 ? 11.780 -8.741 1.332 1.00 77.69 344 ALA A N 1
ATOM 2883 C CA . ALA A 1 344 ? 10.405 -8.478 1.732 1.00 77.69 344 ALA A CA 1
ATOM 2884 C C . ALA A 1 344 ? 10.356 -8.178 3.240 1.00 77.69 344 ALA A C 1
ATOM 2886 O O . ALA A 1 344 ? 11.073 -8.808 4.030 1.00 77.69 344 ALA A O 1
ATOM 2887 N N . GLU A 1 345 ? 9.544 -7.198 3.624 1.00 78.19 345 GLU A N 1
ATOM 2888 C CA . GLU A 1 345 ? 9.241 -6.932 5.027 1.00 78.19 345 GLU A CA 1
ATOM 2889 C C . GLU A 1 345 ? 8.357 -8.044 5.587 1.00 78.19 345 GLU A C 1
ATOM 2891 O O . GLU A 1 345 ? 7.490 -8.567 4.889 1.00 78.19 345 GLU A O 1
ATOM 2896 N N . LYS A 1 346 ? 8.587 -8.406 6.853 1.00 79.94 346 LYS A N 1
ATOM 2897 C CA . LYS A 1 346 ? 7.728 -9.367 7.543 1.00 79.94 346 LYS A CA 1
ATOM 2898 C C . LYS A 1 346 ? 6.478 -8.671 8.057 1.00 79.94 346 LYS A C 1
ATOM 2900 O O . LYS A 1 346 ? 6.606 -7.691 8.795 1.00 79.94 346 LYS A O 1
ATOM 2905 N N . ASN A 1 347 ? 5.308 -9.211 7.737 1.00 85.69 347 ASN A N 1
ATOM 2906 C CA . ASN A 1 347 ? 4.041 -8.716 8.279 1.00 85.69 347 ASN A CA 1
ATOM 2907 C C . ASN A 1 347 ? 3.798 -9.207 9.722 1.00 85.69 347 ASN A C 1
ATOM 2909 O O . ASN A 1 347 ? 4.537 -10.054 10.242 1.00 85.69 347 ASN A O 1
ATOM 2913 N N . ILE A 1 348 ? 2.770 -8.677 10.390 1.00 88.56 348 ILE A N 1
ATOM 2914 C CA . ILE A 1 348 ? 2.411 -9.071 11.765 1.00 88.56 348 ILE A CA 1
ATOM 2915 C C . ILE A 1 348 ? 2.170 -10.581 11.932 1.00 88.56 348 ILE A C 1
ATOM 2917 O O . ILE A 1 348 ? 2.637 -11.163 12.913 1.00 88.56 348 ILE A O 1
ATOM 2921 N N . LEU A 1 349 ? 1.521 -11.245 10.972 1.00 88.25 349 LEU A N 1
ATOM 2922 C CA . LEU A 1 349 ? 1.257 -12.687 11.039 1.00 88.25 349 LEU A CA 1
ATOM 2923 C C . LEU A 1 349 ? 2.565 -13.488 11.078 1.00 88.25 349 LEU A C 1
ATOM 2925 O O . LEU A 1 349 ? 2.739 -14.372 11.918 1.00 88.25 349 LEU A O 1
ATOM 2929 N N . GLU A 1 350 ? 3.528 -13.131 10.228 1.00 87.31 350 GLU A N 1
ATOM 2930 C CA . GLU A 1 350 ? 4.859 -13.739 10.210 1.00 87.31 350 GLU A CA 1
ATOM 2931 C C . GLU A 1 350 ? 5.662 -13.437 11.479 1.00 87.31 350 GLU A C 1
ATOM 2933 O O . GLU A 1 350 ? 6.372 -14.316 11.975 1.00 87.31 350 GLU A O 1
ATOM 2938 N N . LYS A 1 351 ? 5.551 -12.217 12.024 1.00 85.88 351 LYS A N 1
ATOM 2939 C CA . LYS A 1 351 ? 6.180 -11.838 13.303 1.00 85.88 351 LYS A CA 1
ATOM 2940 C C . LYS A 1 351 ? 5.640 -12.679 14.465 1.00 85.88 351 LYS A C 1
ATOM 2942 O O . LYS A 1 351 ? 6.411 -13.030 15.357 1.00 85.88 351 LYS A O 1
ATOM 2947 N N . LEU A 1 352 ? 4.356 -13.038 14.425 1.00 85.69 352 LEU A N 1
ATOM 2948 C CA . LEU A 1 352 ? 3.691 -13.890 15.416 1.00 85.69 352 LEU A CA 1
ATOM 2949 C C . LEU A 1 352 ? 3.820 -15.396 15.132 1.00 85.69 352 LEU A C 1
ATOM 2951 O O . LEU A 1 352 ? 3.377 -16.210 15.937 1.00 85.69 352 LEU A O 1
ATOM 2955 N N . GLY A 1 353 ? 4.415 -15.796 14.004 1.00 86.44 353 GLY A N 1
ATOM 2956 C CA . GLY A 1 353 ? 4.480 -17.205 13.596 1.00 86.44 353 GLY A CA 1
ATOM 2957 C C . GLY A 1 353 ? 3.117 -17.804 13.222 1.00 86.44 353 GLY A C 1
ATOM 2958 O O . GLY A 1 353 ? 2.990 -19.024 13.085 1.00 86.44 353 GLY A O 1
ATOM 2959 N N . LEU A 1 354 ? 2.101 -16.964 13.022 1.00 81.44 354 LEU A N 1
ATOM 2960 C CA . LEU A 1 354 ? 0.767 -17.357 12.592 1.00 81.44 354 LEU A CA 1
ATOM 2961 C C . LEU A 1 354 ? 0.810 -17.628 11.086 1.00 81.44 354 LEU A C 1
ATOM 2963 O O . LEU A 1 354 ? 0.662 -16.729 10.265 1.00 81.44 354 LEU A O 1
ATOM 2967 N N . LYS A 1 355 ? 1.051 -18.885 10.695 1.00 71.12 355 LYS A N 1
ATOM 2968 C CA . LYS A 1 355 ? 1.014 -19.258 9.274 1.00 71.12 355 LYS A CA 1
ATOM 2969 C C . LYS A 1 355 ? -0.393 -19.060 8.699 1.00 71.12 355 LYS A C 1
ATOM 2971 O O . LYS A 1 355 ? -1.397 -19.416 9.334 1.00 71.12 355 LYS A O 1
ATOM 2976 N N . ASN A 1 356 ? -0.439 -18.551 7.470 1.00 56.53 356 ASN A N 1
ATOM 2977 C CA . ASN A 1 356 ? -1.622 -18.602 6.620 1.00 56.53 356 ASN A CA 1
ATOM 2978 C C . ASN A 1 356 ? -1.968 -20.068 6.351 1.00 56.53 356 ASN A C 1
ATOM 2980 O O . ASN A 1 356 ? -1.101 -20.840 5.944 1.00 56.53 356 ASN A O 1
ATOM 2984 N N . LYS A 1 357 ? -3.234 -20.455 6.540 1.00 48.44 357 LYS A N 1
ATOM 2985 C CA . LYS A 1 357 ? -3.706 -21.768 6.074 1.00 48.44 357 LYS A CA 1
ATOM 2986 C C . LYS A 1 357 ? -3.715 -21.867 4.534 1.00 48.44 357 LYS A C 1
ATOM 2988 O O . LYS A 1 357 ? -3.690 -22.979 4.030 1.00 48.44 357 LYS A O 1
ATOM 2993 N N . ASN A 1 358 ? -3.647 -20.734 3.813 1.00 37.50 358 ASN A N 1
ATOM 2994 C CA . ASN A 1 358 ? -3.874 -20.651 2.360 1.00 37.50 358 ASN A CA 1
ATOM 2995 C C . ASN A 1 358 ? -2.794 -19.892 1.549 1.00 37.50 358 ASN A C 1
ATOM 2997 O O . ASN A 1 358 ? -3.115 -19.294 0.528 1.00 37.50 358 ASN A O 1
ATOM 3001 N N . SER A 1 359 ? -1.522 -19.862 1.957 1.00 33.97 359 SER A N 1
ATOM 3002 C CA . SER A 1 359 ? -0.464 -19.308 1.086 1.00 33.97 359 SER A CA 1
ATOM 3003 C C . SER A 1 359 ? 0.203 -20.422 0.272 1.00 33.97 359 SER A C 1
ATOM 3005 O O . SER A 1 359 ? 1.129 -21.065 0.776 1.00 33.97 359 SER A O 1
ATOM 3007 N N . LEU A 1 360 ? -0.304 -20.651 -0.944 1.00 28.86 360 LEU A N 1
ATOM 3008 C CA . LEU A 1 360 ? 0.379 -21.356 -2.039 1.00 28.86 360 LEU A CA 1
ATOM 3009 C C . LEU A 1 360 ? 1.253 -20.381 -2.833 1.00 28.86 360 LEU A C 1
ATOM 3011 O O . LEU A 1 360 ? 0.781 -19.248 -3.080 1.00 28.86 360 LEU A O 1
#